Protein AF-I1QWC9-F1 (afdb_monomer)

Radius of gyration: 26.28 Å; Cα contacts (8 Å, |Δi|>4): 364; chains: 1; bounding box: 74×57×72 Å

pLDDT: mean 72.92, std 20.0, range [27.14, 96.19]

Structure (mmCIF, N/CA/C/O backbone):
data_AF-I1QWC9-F1
#
_entry.id   AF-I1QWC9-F1
#
loop_
_atom_site.group_PDB
_atom_site.id
_atom_site.type_symbol
_atom_site.label_atom_id
_atom_site.label_alt_id
_atom_site.label_comp_id
_atom_site.label_asym_id
_atom_site.label_entity_id
_atom_site.label_seq_id
_atom_site.pdbx_PDB_ins_code
_atom_site.Cartn_x
_atom_site.Cartn_y
_atom_site.Cartn_z
_atom_site.occupancy
_atom_site.B_iso_or_equiv
_atom_site.auth_seq_id
_atom_site.auth_comp_id
_atom_site.auth_asym_id
_atom_site.auth_atom_id
_atom_site.pdbx_PDB_model_num
ATOM 1 N N . GLU A 1 1 ? 7.787 -9.086 -6.000 1.00 85.62 1 GLU A N 1
ATOM 2 C CA . GLU A 1 1 ? 6.763 -8.474 -5.126 1.00 85.62 1 GLU A CA 1
ATOM 3 C C . GLU A 1 1 ? 6.436 -7.079 -5.622 1.00 85.62 1 GLU A C 1
ATOM 5 O O . GLU A 1 1 ? 7.263 -6.519 -6.343 1.00 85.62 1 GLU A O 1
ATOM 10 N N . PRO A 1 2 ? 5.251 -6.538 -5.308 1.00 90.25 2 PRO A N 1
ATOM 11 C CA . PRO A 1 2 ? 4.975 -5.149 -5.611 1.00 90.25 2 PRO A CA 1
ATOM 12 C C . PRO A 1 2 ? 5.849 -4.214 -4.758 1.00 90.25 2 PRO A C 1
ATOM 14 O O . PRO A 1 2 ? 6.278 -4.554 -3.654 1.00 90.25 2 PRO A O 1
ATOM 17 N N . CYS A 1 3 ? 6.208 -3.064 -5.320 1.00 92.00 3 CYS A N 1
ATOM 18 C CA . CYS A 1 3 ? 7.166 -2.143 -4.724 1.00 92.00 3 CYS A CA 1
ATOM 19 C C . CYS A 1 3 ? 6.956 -0.700 -5.198 1.00 92.00 3 CYS A C 1
ATOM 21 O O . CYS A 1 3 ? 6.335 -0.437 -6.232 1.00 92.00 3 CYS A O 1
ATOM 23 N N . LEU A 1 4 ? 7.538 0.242 -4.456 1.00 92.19 4 LEU A N 1
ATOM 24 C CA . LEU A 1 4 ? 7.766 1.605 -4.928 1.00 92.19 4 LEU A CA 1
ATOM 25 C C . LEU A 1 4 ? 9.110 1.650 -5.655 1.00 92.19 4 LEU A C 1
ATOM 27 O O . LEU A 1 4 ? 10.172 1.670 -5.025 1.00 92.19 4 LEU A O 1
ATOM 31 N N . LEU A 1 5 ? 9.068 1.646 -6.987 1.00 93.56 5 LEU A N 1
ATOM 32 C CA . LEU A 1 5 ? 10.252 1.583 -7.836 1.00 93.56 5 LEU A CA 1
ATOM 33 C C . LEU A 1 5 ? 10.992 2.920 -7.822 1.00 93.56 5 LEU A C 1
ATOM 35 O O . LEU A 1 5 ? 10.504 3.922 -8.344 1.00 93.56 5 LEU A O 1
ATOM 39 N N . SER A 1 6 ? 12.186 2.945 -7.235 1.00 92.88 6 SER A N 1
ATOM 40 C CA . SER A 1 6 ? 13.004 4.154 -7.144 1.00 92.88 6 SER A CA 1
ATOM 41 C C . SER A 1 6 ? 13.892 4.321 -8.373 1.00 92.88 6 SER A C 1
ATOM 43 O O . SER A 1 6 ? 13.923 5.412 -8.942 1.00 92.88 6 SER A O 1
ATOM 45 N N . HIS A 1 7 ? 14.570 3.254 -8.812 1.00 94.94 7 HIS A N 1
ATOM 46 C CA . HIS A 1 7 ? 15.478 3.282 -9.957 1.00 94.94 7 HIS A CA 1
ATOM 47 C C . HIS A 1 7 ? 15.489 1.964 -10.736 1.00 94.94 7 HIS A C 1
ATOM 49 O O . HIS A 1 7 ? 15.232 0.887 -10.198 1.00 94.94 7 HIS A O 1
ATOM 55 N N . ILE A 1 8 ? 15.858 2.057 -12.012 1.00 96.19 8 ILE A N 1
ATOM 56 C CA . ILE A 1 8 ? 16.085 0.919 -12.903 1.00 96.19 8 ILE A CA 1
ATOM 57 C C . ILE A 1 8 ? 17.489 1.061 -13.480 1.00 96.19 8 ILE A C 1
ATOM 59 O O . ILE A 1 8 ? 17.759 2.006 -14.223 1.00 96.19 8 ILE A O 1
ATOM 63 N N . ARG A 1 9 ? 18.381 0.131 -13.150 1.00 95.94 9 ARG A N 1
ATOM 64 C CA . ARG A 1 9 ? 19.715 0.043 -13.743 1.00 95.94 9 ARG A CA 1
ATOM 65 C C . ARG A 1 9 ? 19.694 -0.974 -14.875 1.00 95.94 9 ARG A C 1
ATOM 67 O O . ARG A 1 9 ? 19.268 -2.109 -14.671 1.00 95.94 9 ARG A O 1
ATOM 74 N N . ILE A 1 10 ? 20.132 -0.574 -16.062 1.00 96.12 10 ILE A N 1
ATOM 75 C CA . ILE A 1 10 ? 20.168 -1.443 -17.240 1.00 96.12 10 ILE A CA 1
ATOM 76 C C . ILE A 1 10 ? 21.551 -1.365 -17.863 1.00 96.12 10 ILE A C 1
ATOM 78 O O . ILE A 1 10 ? 22.012 -0.280 -18.219 1.00 96.12 10 ILE A O 1
ATOM 82 N N . TYR A 1 11 ? 22.169 -2.526 -18.076 1.00 95.25 11 TYR A N 1
ATOM 83 C CA . TYR A 1 11 ? 23.374 -2.618 -18.886 1.00 95.25 11 TYR A CA 1
ATOM 84 C C . TYR A 1 11 ? 23.039 -3.153 -20.275 1.00 95.25 11 TYR A C 1
ATOM 86 O O . TYR A 1 11 ? 22.808 -4.346 -20.484 1.00 95.25 11 TYR A O 1
ATOM 94 N N . ASN A 1 12 ? 22.961 -2.235 -21.232 1.00 93.69 12 ASN A N 1
ATOM 95 C CA . ASN A 1 12 ? 22.582 -2.528 -22.608 1.00 93.69 12 ASN A CA 1
ATOM 96 C C . ASN A 1 12 ? 23.733 -3.169 -23.398 1.00 93.69 12 ASN A C 1
ATOM 98 O O . ASN A 1 12 ? 24.871 -2.708 -23.312 1.00 93.69 12 ASN A O 1
ATOM 102 N N . LYS A 1 13 ? 23.423 -4.169 -24.231 1.00 93.06 13 LYS A N 1
ATOM 103 C CA . LYS A 1 13 ? 24.380 -4.760 -25.176 1.00 93.06 13 LYS A CA 1
ATOM 104 C C . LYS A 1 13 ? 24.186 -4.212 -26.590 1.00 93.06 13 LYS A C 1
ATOM 106 O O . LYS A 1 13 ? 25.138 -3.734 -27.202 1.00 93.06 13 LYS A O 1
ATOM 111 N N . SER A 1 14 ? 22.969 -4.294 -27.122 1.00 93.06 14 SER A N 1
ATOM 112 C CA . SER A 1 14 ? 22.712 -4.009 -28.544 1.00 93.06 14 SER A CA 1
ATOM 113 C C . SER A 1 14 ? 21.307 -3.485 -28.852 1.00 93.06 14 SER A C 1
ATOM 115 O O . SER A 1 14 ? 20.939 -3.371 -30.024 1.00 93.06 14 SER A O 1
ATOM 117 N N . VAL A 1 15 ? 20.527 -3.127 -27.827 1.00 94.75 15 VAL A N 1
ATOM 118 C CA . VAL A 1 15 ? 19.288 -2.365 -28.018 1.00 94.75 15 VAL A CA 1
ATOM 119 C C . VAL A 1 15 ? 19.660 -0.959 -28.482 1.00 94.75 15 VAL A C 1
ATOM 121 O O . VAL A 1 15 ? 20.592 -0.353 -27.962 1.00 94.75 15 VAL A O 1
ATOM 124 N N . LEU A 1 16 ? 18.961 -0.453 -29.491 1.00 93.12 16 LEU A N 1
ATOM 125 C CA . LEU A 1 16 ? 19.123 0.901 -30.024 1.00 93.12 16 LEU A CA 1
ATOM 126 C C . LEU A 1 16 ? 17.997 1.817 -29.564 1.00 93.12 16 LEU A C 1
ATOM 128 O O . LEU A 1 16 ? 18.198 3.015 -29.423 1.00 93.12 16 LEU A O 1
ATOM 132 N N . GLU A 1 17 ? 16.816 1.263 -29.315 1.00 95.25 17 GLU A N 1
ATOM 133 C CA . GLU A 1 17 ? 15.663 2.040 -28.894 1.00 95.25 17 GLU A CA 1
ATOM 134 C C . GLU A 1 17 ? 14.786 1.226 -27.957 1.00 95.25 17 GLU A C 1
ATOM 136 O O . GLU A 1 17 ? 14.438 0.080 -28.263 1.00 95.25 17 GLU A O 1
ATOM 141 N N . TRP A 1 18 ? 14.425 1.827 -26.826 1.00 95.81 18 TRP A N 1
ATOM 142 C CA . TRP A 1 18 ? 13.540 1.205 -25.854 1.00 95.81 18 TRP A CA 1
ATOM 143 C C . TRP A 1 18 ? 12.541 2.184 -25.242 1.00 95.81 18 TRP A C 1
ATOM 145 O O . TRP A 1 18 ? 12.704 3.402 -25.296 1.00 95.81 18 TRP A O 1
ATOM 155 N N . GLU A 1 19 ? 11.502 1.632 -24.635 1.00 95.25 19 GLU A N 1
ATOM 156 C CA . GLU A 1 19 ? 10.559 2.330 -23.766 1.00 95.25 19 GLU A CA 1
ATOM 157 C C . GLU A 1 19 ? 10.400 1.518 -22.479 1.00 95.25 19 GLU A C 1
ATOM 159 O O . GLU A 1 19 ? 10.297 0.289 -22.534 1.00 95.25 19 GLU A O 1
ATOM 164 N N . ILE A 1 20 ? 10.377 2.188 -21.326 1.00 95.38 20 ILE A N 1
ATOM 165 C CA . ILE A 1 20 ? 10.240 1.529 -20.025 1.00 95.38 20 ILE A CA 1
ATOM 166 C C . ILE A 1 20 ? 8.946 1.993 -19.371 1.00 95.38 20 ILE A C 1
ATOM 168 O O . ILE A 1 20 ? 8.719 3.183 -19.149 1.00 95.38 20 ILE A O 1
ATOM 172 N N . THR A 1 21 ? 8.107 1.024 -19.041 1.00 95.38 21 THR A N 1
ATOM 173 C CA . THR A 1 21 ? 6.774 1.224 -18.472 1.00 95.38 21 THR A CA 1
ATOM 174 C C . THR A 1 21 ? 6.623 0.364 -17.225 1.00 95.38 21 THR A C 1
ATOM 176 O O . THR A 1 21 ? 7.216 -0.712 -17.148 1.00 95.38 21 THR A O 1
ATOM 179 N N . ALA A 1 22 ? 5.860 0.827 -16.239 1.00 94.31 22 ALA A N 1
ATOM 180 C CA . ALA A 1 22 ? 5.652 0.108 -14.988 1.00 94.31 22 ALA A CA 1
ATOM 181 C C . ALA A 1 22 ? 4.190 0.194 -14.534 1.00 94.31 22 ALA A C 1
ATOM 183 O O . ALA A 1 22 ? 3.524 1.203 -14.763 1.00 94.31 22 ALA A O 1
ATOM 184 N N . GLY A 1 23 ? 3.686 -0.861 -13.896 1.00 91.62 23 GLY A N 1
ATOM 185 C CA . GLY A 1 23 ? 2.309 -0.899 -13.410 1.00 91.62 23 GLY A CA 1
ATOM 186 C C . GLY A 1 23 ? 2.034 -2.040 -12.436 1.00 91.62 23 GLY A C 1
ATOM 187 O O . GLY A 1 23 ? 2.861 -2.934 -12.241 1.00 91.62 23 GLY A O 1
ATOM 188 N N . LEU A 1 24 ? 0.860 -2.004 -11.803 1.00 88.75 24 LEU A N 1
ATOM 189 C CA . LEU A 1 24 ? 0.424 -3.007 -10.823 1.00 88.75 24 LEU A CA 1
ATOM 190 C C . LEU A 1 24 ? -0.371 -4.168 -11.454 1.00 88.75 24 LEU A C 1
ATOM 192 O O . LEU A 1 24 ? -0.320 -5.281 -10.938 1.00 88.75 24 LEU A O 1
ATOM 196 N N . ARG A 1 25 ? -1.056 -3.957 -12.593 1.00 87.44 25 ARG A N 1
ATOM 197 C CA . ARG A 1 25 ? -1.903 -4.973 -13.260 1.00 87.44 25 ARG A CA 1
ATOM 198 C C . ARG A 1 25 ? -1.284 -5.507 -14.541 1.00 87.44 25 ARG A C 1
ATOM 200 O O . ARG A 1 25 ? -1.270 -4.795 -15.531 1.00 87.44 25 ARG A O 1
ATOM 207 N N . TYR A 1 26 ? -0.905 -6.780 -14.587 1.00 85.12 26 TYR A N 1
ATOM 208 C CA . TYR A 1 26 ? -0.400 -7.389 -15.825 1.00 85.12 26 TYR A CA 1
ATOM 209 C C . TYR A 1 26 ? -1.421 -7.350 -16.981 1.00 85.12 26 TYR A C 1
ATOM 211 O O . TYR A 1 26 ? -1.076 -6.972 -18.096 1.00 85.12 26 TYR A O 1
ATOM 219 N N . ASN A 1 27 ? -2.695 -7.652 -16.700 1.00 81.50 27 ASN A N 1
ATOM 220 C CA . ASN A 1 27 ? -3.755 -7.803 -17.712 1.00 81.50 27 ASN A CA 1
ATOM 221 C C . ASN A 1 27 ? -4.208 -6.484 -18.376 1.00 81.50 27 ASN A C 1
ATOM 223 O O . ASN A 1 27 ? -5.087 -6.506 -19.234 1.00 81.50 27 ASN A O 1
ATOM 227 N N . LYS A 1 28 ? -3.653 -5.333 -17.972 1.00 83.44 28 LYS A N 1
ATOM 228 C CA . LYS A 1 28 ? -3.958 -4.011 -18.541 1.00 83.44 28 LYS A CA 1
ATOM 229 C C . LYS A 1 28 ? -2.657 -3.237 -18.797 1.00 83.44 28 LYS A C 1
ATOM 231 O O . LYS A 1 28 ? -2.346 -2.300 -18.068 1.00 83.44 28 LYS A O 1
ATOM 236 N N . PRO A 1 29 ? -1.868 -3.610 -19.818 1.00 78.75 29 PRO A N 1
ATOM 237 C CA . PRO A 1 29 ? -0.598 -2.943 -20.104 1.00 78.75 29 PRO A CA 1
ATOM 238 C C . PRO A 1 29 ? -0.764 -1.461 -20.474 1.00 78.75 29 PRO A C 1
ATOM 240 O O . PRO A 1 29 ? 0.158 -0.677 -20.263 1.00 78.75 29 PRO A O 1
ATOM 243 N N . ASP A 1 30 ? -1.937 -1.059 -20.967 1.00 82.25 30 ASP A N 1
ATOM 244 C CA . ASP A 1 30 ? -2.229 0.331 -21.343 1.00 82.25 30 ASP A CA 1
ATOM 245 C C . ASP A 1 30 ? -2.312 1.277 -20.138 1.00 82.25 30 ASP A C 1
ATOM 247 O O . ASP A 1 30 ? -2.161 2.486 -20.290 1.00 82.25 30 ASP A O 1
ATOM 251 N N . THR A 1 31 ? -2.501 0.744 -18.925 1.00 83.62 31 THR A N 1
ATOM 252 C CA . THR A 1 31 ? -2.495 1.543 -17.691 1.00 83.62 31 THR A CA 1
ATOM 253 C C . THR A 1 31 ? -1.093 1.718 -17.112 1.00 83.62 31 THR A C 1
ATOM 255 O O . THR A 1 31 ? -0.956 2.264 -16.019 1.00 83.62 31 THR A O 1
ATOM 258 N N . PHE A 1 32 ? -0.046 1.213 -17.775 1.00 90.88 32 PHE A N 1
ATOM 259 C CA . PHE A 1 32 ? 1.310 1.338 -17.252 1.00 90.88 32 PHE A CA 1
ATOM 260 C C . PHE A 1 32 ? 1.782 2.785 -17.362 1.00 90.88 32 PHE A C 1
ATOM 262 O O . PHE A 1 32 ? 1.707 3.423 -18.414 1.00 90.88 32 PHE A O 1
ATOM 269 N N . VAL A 1 33 ? 2.361 3.277 -16.275 1.00 90.75 33 VAL A N 1
ATOM 270 C CA . VAL A 1 33 ? 3.002 4.585 -16.239 1.00 90.75 33 VAL A CA 1
ATOM 271 C C . VAL A 1 33 ? 4.328 4.502 -16.988 1.00 90.75 33 VAL A C 1
ATOM 273 O O . VAL A 1 33 ? 5.136 3.588 -16.783 1.00 90.75 33 VAL A O 1
ATOM 276 N N . LYS A 1 34 ? 4.569 5.470 -17.874 1.00 93.00 34 LYS A N 1
ATOM 277 C CA . LYS A 1 34 ? 5.827 5.594 -18.614 1.00 93.00 34 LYS A CA 1
ATOM 278 C C . LYS A 1 34 ? 6.921 6.107 -17.683 1.00 93.00 34 LYS A C 1
ATOM 280 O O . LYS A 1 34 ? 7.066 7.310 -17.495 1.00 93.00 34 LYS A O 1
ATOM 285 N N . VAL A 1 35 ? 7.710 5.186 -17.136 1.00 92.00 35 VAL A N 1
ATOM 286 C CA . VAL A 1 35 ? 8.910 5.504 -16.344 1.00 92.00 35 VAL A CA 1
ATOM 287 C C . VAL A 1 35 ? 9.954 6.184 -17.225 1.00 92.00 35 VAL A C 1
ATOM 289 O O . VAL A 1 35 ? 10.552 7.191 -16.852 1.00 92.00 35 VAL A O 1
ATOM 292 N N . ARG A 1 36 ? 10.151 5.648 -18.431 1.00 93.31 36 ARG A N 1
ATOM 293 C CA . ARG A 1 36 ? 10.989 6.259 -19.454 1.00 93.31 36 ARG A CA 1
ATOM 294 C C . ARG A 1 36 ? 10.245 6.216 -20.786 1.00 93.31 36 ARG A C 1
ATOM 296 O O . ARG A 1 36 ? 10.006 5.114 -21.284 1.00 93.31 36 ARG A O 1
ATOM 303 N N . PRO A 1 37 ? 9.888 7.373 -21.378 1.00 92.62 37 PRO A N 1
ATOM 304 C CA . PRO A 1 37 ? 9.310 7.387 -22.714 1.00 92.62 37 PRO A CA 1
ATOM 305 C C . PRO A 1 37 ? 10.319 6.838 -23.726 1.00 92.62 37 PRO A C 1
ATOM 307 O O . PRO A 1 37 ? 11.521 6.788 -23.451 1.00 92.62 37 PRO A O 1
ATOM 310 N N . ARG A 1 38 ? 9.816 6.457 -24.902 1.00 92.75 38 ARG A N 1
ATOM 311 C CA . ARG A 1 38 ? 10.620 5.973 -26.028 1.00 92.75 38 ARG A CA 1
ATOM 312 C C . ARG A 1 38 ? 11.870 6.836 -26.221 1.00 92.75 38 ARG A C 1
ATOM 314 O O . ARG A 1 38 ? 11.770 8.041 -26.447 1.00 92.75 38 ARG A O 1
ATOM 321 N N . CYS A 1 39 ? 13.038 6.218 -26.098 1.00 90.56 39 CYS A N 1
ATOM 322 C CA . CYS A 1 39 ? 14.315 6.899 -26.242 1.00 90.56 39 CYS A CA 1
ATOM 323 C C . CYS A 1 39 ? 15.384 5.982 -26.834 1.00 90.56 39 CYS A C 1
ATOM 325 O O . CYS A 1 39 ? 15.267 4.754 -26.803 1.00 90.56 39 CYS A O 1
ATOM 327 N N . GLU A 1 40 ? 16.461 6.596 -27.324 1.00 91.06 40 GLU A N 1
ATOM 328 C CA . GLU A 1 40 ? 17.657 5.862 -27.720 1.00 91.06 40 GLU A CA 1
ATOM 329 C C . GLU A 1 40 ? 18.245 5.128 -26.507 1.00 91.06 40 GLU A C 1
ATOM 331 O O . GLU A 1 40 ? 18.346 5.684 -25.407 1.00 91.06 40 GLU A O 1
ATOM 336 N N . ALA A 1 41 ? 18.584 3.857 -26.706 1.00 89.44 41 ALA A N 1
ATOM 337 C CA . ALA A 1 41 ? 19.128 2.990 -25.676 1.00 89.44 41 ALA A CA 1
ATOM 338 C C . ALA A 1 41 ? 20.661 3.146 -25.643 1.00 89.44 41 ALA A C 1
ATOM 340 O O . ALA A 1 41 ? 21.352 2.723 -26.574 1.00 89.44 41 ALA A O 1
ATOM 341 N N . PRO A 1 42 ? 21.235 3.747 -24.588 1.00 87.25 42 PRO A N 1
ATOM 342 C CA . PRO A 1 42 ? 22.670 3.987 -24.521 1.00 87.25 42 PRO A CA 1
ATOM 343 C C . PRO A 1 42 ? 23.434 2.666 -24.409 1.00 87.25 42 PRO A C 1
ATOM 345 O O . PRO A 1 42 ? 23.020 1.771 -23.680 1.00 87.25 42 PRO A O 1
ATOM 348 N N . LYS A 1 43 ? 24.576 2.540 -25.096 1.00 80.56 43 LYS A N 1
ATOM 349 C CA . LYS A 1 43 ? 25.460 1.353 -25.050 1.00 80.56 43 LYS A CA 1
ATOM 350 C C . LYS A 1 43 ? 26.391 1.359 -23.829 1.00 80.56 43 LYS A C 1
ATOM 352 O O . LYS A 1 43 ? 27.599 1.186 -23.953 1.00 80.56 43 LYS A O 1
ATOM 357 N N . ARG A 1 44 ? 25.845 1.658 -22.653 1.00 85.50 44 ARG A N 1
ATOM 358 C CA . ARG A 1 44 ? 26.569 1.683 -21.376 1.00 85.50 44 ARG A CA 1
ATOM 359 C C . ARG A 1 44 ? 25.619 1.359 -20.237 1.00 85.50 44 ARG A C 1
ATOM 361 O O . ARG A 1 44 ? 24.406 1.332 -20.429 1.00 85.50 44 ARG A O 1
ATOM 368 N N . ASP A 1 45 ? 26.186 1.130 -19.064 1.00 91.12 45 ASP A N 1
ATOM 369 C CA . ASP A 1 45 ? 25.413 1.018 -17.836 1.00 91.12 45 ASP A CA 1
ATOM 370 C C . ASP A 1 45 ? 24.718 2.354 -17.548 1.00 91.12 45 ASP A C 1
ATOM 372 O O . ASP A 1 45 ? 25.352 3.416 -17.579 1.00 91.12 45 ASP A O 1
ATOM 376 N N . ILE A 1 46 ? 23.403 2.309 -17.349 1.00 93.12 46 ILE A N 1
ATOM 377 C CA . ILE A 1 46 ? 22.590 3.493 -17.094 1.00 93.12 46 ILE A CA 1
ATOM 378 C C . ILE A 1 46 ? 21.618 3.248 -15.952 1.00 93.12 46 ILE A C 1
ATOM 380 O O . ILE A 1 46 ? 21.038 2.172 -15.829 1.00 93.12 46 ILE A O 1
ATOM 384 N N . LEU A 1 47 ? 21.414 4.290 -15.151 1.00 94.50 47 LEU A N 1
ATOM 385 C CA . LEU A 1 47 ? 20.442 4.330 -14.072 1.00 94.50 47 LEU A CA 1
ATOM 386 C C . LEU A 1 47 ? 19.315 5.298 -14.446 1.00 94.50 47 LEU A C 1
ATOM 388 O O . LEU A 1 47 ? 19.551 6.494 -14.621 1.00 94.50 47 LEU A O 1
ATOM 392 N N . TYR A 1 48 ? 18.092 4.789 -14.561 1.00 93.94 48 TYR A N 1
ATOM 393 C CA . TYR A 1 48 ? 16.895 5.596 -14.781 1.00 93.94 48 TYR A CA 1
ATOM 394 C C . TYR A 1 48 ? 16.161 5.828 -13.458 1.00 93.94 48 TYR A C 1
ATOM 396 O O . TYR A 1 48 ? 15.815 4.846 -12.795 1.00 93.94 48 TYR A O 1
ATOM 404 N N . PRO A 1 49 ? 15.887 7.086 -13.068 1.00 93.00 49 PRO A N 1
ATOM 405 C CA . PRO A 1 49 ? 15.031 7.364 -11.925 1.00 93.00 49 PRO A CA 1
ATOM 406 C C . PRO A 1 49 ? 13.576 7.034 -12.274 1.00 93.00 49 PRO A C 1
ATOM 408 O O . PRO A 1 49 ? 13.071 7.429 -13.323 1.00 93.00 49 PRO A O 1
ATOM 411 N N . ALA A 1 50 ? 12.908 6.321 -11.375 1.00 90.81 50 ALA A N 1
ATOM 412 C CA . ALA A 1 50 ? 11.505 5.932 -11.482 1.00 90.81 50 ALA A CA 1
ATOM 413 C C . ALA A 1 50 ? 10.610 6.632 -10.448 1.00 90.81 50 ALA A C 1
ATOM 415 O O . ALA A 1 50 ? 9.418 6.357 -10.388 1.00 90.81 50 ALA A O 1
ATOM 416 N N . ASN A 1 51 ? 11.152 7.563 -9.653 1.00 89.00 51 ASN A N 1
ATOM 417 C CA . ASN A 1 51 ? 10.395 8.448 -8.756 1.00 89.00 51 ASN A CA 1
ATOM 418 C C . ASN A 1 51 ? 9.439 7.734 -7.784 1.00 89.00 51 ASN A C 1
ATOM 420 O O . ASN A 1 51 ? 8.402 8.287 -7.440 1.00 89.00 51 ASN A O 1
ATOM 424 N N . HIS A 1 52 ? 9.805 6.540 -7.307 1.00 89.69 52 HIS A N 1
ATOM 425 C CA . HIS A 1 52 ? 8.958 5.722 -6.428 1.00 89.69 52 HIS A CA 1
ATOM 426 C C . HIS A 1 52 ? 7.618 5.349 -7.086 1.00 89.69 52 HIS A C 1
ATOM 428 O O . HIS A 1 52 ? 6.598 5.252 -6.410 1.00 89.69 52 HIS A O 1
ATOM 434 N N . THR A 1 53 ? 7.619 5.122 -8.406 1.00 91.00 53 THR A N 1
ATOM 435 C CA . THR A 1 53 ? 6.427 4.672 -9.140 1.00 91.00 53 THR A CA 1
ATOM 436 C C . THR A 1 53 ? 5.960 3.328 -8.569 1.00 91.00 53 THR A C 1
ATOM 438 O O . THR A 1 53 ? 6.756 2.383 -8.549 1.00 91.00 53 THR A O 1
ATOM 441 N N . PRO A 1 54 ? 4.700 3.201 -8.119 1.00 91.50 54 PRO A N 1
ATOM 442 C CA . PRO A 1 54 ? 4.174 1.924 -7.659 1.00 91.50 54 PRO A CA 1
ATOM 443 C C . PRO A 1 54 ? 4.103 0.937 -8.817 1.00 91.50 54 PRO A C 1
ATOM 445 O O . PRO A 1 54 ? 3.532 1.223 -9.873 1.00 91.50 54 PRO A O 1
ATOM 448 N N . CYS A 1 55 ? 4.699 -0.236 -8.639 1.00 91.81 55 CYS A N 1
ATOM 449 C CA . CYS A 1 55 ? 4.660 -1.265 -9.661 1.00 91.81 55 CYS A CA 1
ATOM 450 C C . CYS A 1 55 ? 4.805 -2.670 -9.088 1.00 91.81 55 CYS A C 1
ATOM 452 O O . CYS A 1 55 ? 5.422 -2.898 -8.052 1.00 91.81 55 CYS A O 1
ATOM 454 N N . ARG A 1 56 ? 4.241 -3.625 -9.821 1.00 91.50 56 ARG A N 1
ATOM 455 C CA . ARG A 1 56 ? 4.474 -5.064 -9.668 1.00 91.50 56 ARG A CA 1
ATOM 456 C C . ARG A 1 56 ? 5.137 -5.638 -10.915 1.00 91.50 56 ARG A C 1
ATOM 458 O O . ARG A 1 56 ? 5.883 -6.608 -10.835 1.00 91.50 56 ARG A O 1
ATOM 465 N N . TYR A 1 57 ? 4.873 -5.011 -12.057 1.00 93.19 57 TYR A N 1
ATOM 466 C CA . TYR A 1 57 ? 5.366 -5.393 -13.365 1.00 93.19 57 TYR A CA 1
ATOM 467 C C . TYR A 1 57 ? 6.114 -4.217 -13.987 1.00 93.19 57 TYR A C 1
ATOM 469 O O . TYR A 1 57 ? 5.632 -3.083 -13.984 1.00 93.19 57 TYR A O 1
ATOM 477 N N . VAL A 1 58 ? 7.279 -4.509 -14.558 1.00 94.56 58 VAL A N 1
ATOM 478 C CA . VAL A 1 58 ? 8.060 -3.574 -15.371 1.00 94.56 58 VAL A CA 1
ATOM 479 C C . VAL A 1 58 ? 8.162 -4.165 -16.769 1.00 94.56 58 VAL A C 1
ATOM 481 O O . VAL A 1 58 ? 8.575 -5.310 -16.940 1.00 94.56 58 VAL A O 1
ATOM 484 N N . ARG A 1 59 ? 7.782 -3.385 -17.777 1.00 94.38 59 ARG A N 1
ATOM 485 C CA . ARG A 1 59 ? 7.854 -3.761 -19.188 1.00 94.38 59 ARG A CA 1
ATOM 486 C C . ARG A 1 59 ? 8.882 -2.880 -19.888 1.00 94.38 59 ARG A C 1
ATOM 488 O O . ARG A 1 59 ? 8.719 -1.661 -19.967 1.00 94.38 59 ARG A O 1
ATOM 495 N N . ILE A 1 60 ? 9.911 -3.525 -20.434 1.00 94.81 60 ILE A N 1
ATOM 496 C CA . ILE A 1 60 ? 10.946 -2.905 -21.267 1.00 94.81 60 ILE A CA 1
ATOM 497 C C . ILE A 1 60 ? 10.651 -3.282 -22.720 1.00 94.81 60 ILE A C 1
ATOM 499 O O . ILE A 1 60 ? 10.898 -4.408 -23.147 1.00 94.81 60 ILE A O 1
ATOM 503 N N . SER A 1 61 ? 10.092 -2.344 -23.478 1.00 94.44 61 SER A N 1
ATOM 504 C CA . SER A 1 61 ? 9.764 -2.542 -24.891 1.00 94.44 61 SER A CA 1
ATOM 505 C C . SER A 1 61 ? 10.985 -2.190 -25.735 1.00 94.44 61 SER A C 1
ATOM 507 O O . SER A 1 61 ? 11.287 -1.013 -25.907 1.00 94.44 61 SER A O 1
ATOM 509 N N . CYS A 1 62 ? 11.708 -3.192 -26.237 1.00 94.50 62 CYS A N 1
ATOM 510 C CA . CYS A 1 62 ? 12.860 -2.989 -27.118 1.00 94.50 62 CYS A CA 1
ATOM 511 C C . CYS A 1 62 ? 12.381 -2.867 -28.569 1.00 94.50 62 CYS A C 1
ATOM 513 O O . CYS A 1 62 ? 11.995 -3.858 -29.181 1.00 94.50 62 CYS A O 1
ATOM 515 N N . MET A 1 63 ? 12.394 -1.654 -29.115 1.00 93.62 63 MET A N 1
ATOM 516 C CA . MET A 1 63 ? 11.813 -1.351 -30.428 1.00 93.62 63 MET A CA 1
ATOM 517 C C . MET A 1 63 ? 12.795 -1.605 -31.573 1.00 93.62 63 MET A C 1
ATOM 519 O O . MET A 1 63 ? 12.390 -1.937 -32.684 1.00 93.62 63 MET A O 1
ATOM 523 N N . ARG A 1 64 ? 14.098 -1.439 -31.314 1.00 92.56 64 ARG A N 1
ATOM 524 C CA . ARG A 1 64 ? 15.150 -1.570 -32.327 1.00 92.56 64 ARG A CA 1
ATOM 525 C C . ARG A 1 64 ? 16.415 -2.164 -31.716 1.00 92.56 64 ARG A C 1
ATOM 527 O O . ARG A 1 64 ? 16.806 -1.786 -30.616 1.00 92.56 64 ARG A O 1
ATOM 534 N N . GLY A 1 65 ? 17.077 -3.057 -32.444 1.00 89.31 65 GLY A N 1
ATOM 535 C CA . GLY A 1 65 ? 18.345 -3.687 -32.065 1.00 89.31 65 GLY A CA 1
ATOM 536 C C . GLY A 1 65 ? 18.674 -4.834 -33.019 1.00 89.31 65 GLY A C 1
ATOM 537 O O . GLY A 1 65 ? 17.766 -5.411 -33.610 1.00 89.31 65 GLY A O 1
ATOM 538 N N . ASN A 1 66 ? 19.956 -5.147 -33.204 1.00 88.94 66 ASN A N 1
ATOM 539 C CA . ASN A 1 66 ? 20.379 -6.284 -34.027 1.00 88.94 66 ASN A CA 1
ATOM 540 C C . ASN A 1 66 ? 21.618 -6.969 -33.422 1.00 88.94 66 ASN A C 1
ATOM 542 O O . ASN A 1 66 ? 22.730 -6.473 -33.620 1.00 88.94 66 ASN A O 1
ATOM 546 N N . PRO A 1 67 ? 21.457 -8.081 -32.679 1.00 91.00 67 PRO A N 1
ATOM 547 C CA . PRO A 1 67 ? 20.207 -8.586 -32.089 1.00 91.00 67 PRO A CA 1
ATOM 548 C C . PRO A 1 67 ? 19.697 -7.665 -30.963 1.00 91.00 67 PRO A C 1
ATOM 550 O O . PRO A 1 67 ? 20.417 -6.774 -30.516 1.00 91.00 67 PRO A O 1
ATOM 553 N N . ILE A 1 68 ? 18.476 -7.860 -30.463 1.00 93.38 68 ILE A N 1
ATOM 554 C CA . ILE A 1 68 ? 18.030 -7.219 -29.212 1.00 93.38 68 ILE A CA 1
ATOM 555 C C . ILE A 1 68 ? 18.657 -7.989 -28.048 1.00 93.38 68 ILE A C 1
ATOM 557 O O . ILE A 1 68 ? 18.315 -9.146 -27.821 1.00 93.38 68 ILE A O 1
ATOM 561 N N . ALA A 1 69 ? 19.591 -7.364 -27.328 1.00 92.75 69 ALA A N 1
ATOM 562 C CA . ALA A 1 69 ? 20.230 -7.985 -26.174 1.00 92.75 69 ALA A CA 1
ATOM 563 C C . ALA A 1 69 ? 20.546 -6.966 -25.074 1.00 92.75 69 ALA A C 1
ATOM 565 O O . ALA A 1 69 ? 20.997 -5.847 -25.335 1.00 92.75 69 ALA A O 1
ATOM 566 N N . ILE A 1 70 ? 20.340 -7.402 -23.834 1.00 94.50 70 ILE A N 1
ATOM 567 C CA . ILE A 1 70 ? 20.616 -6.675 -22.594 1.00 94.50 70 ILE A CA 1
ATOM 568 C C . ILE A 1 70 ? 21.453 -7.613 -21.721 1.00 94.50 70 ILE A C 1
ATOM 570 O O . ILE A 1 70 ? 21.154 -8.802 -21.652 1.00 94.50 70 ILE A O 1
ATOM 574 N N . PHE A 1 71 ? 22.517 -7.106 -21.097 1.00 94.31 71 PHE A N 1
ATOM 575 C CA . PHE A 1 71 ? 23.382 -7.920 -20.241 1.00 94.31 71 PHE A CA 1
ATOM 576 C C . PHE A 1 71 ? 22.726 -8.228 -18.899 1.00 94.31 71 PHE A C 1
ATOM 578 O O . PHE A 1 71 ? 22.656 -9.386 -18.504 1.00 94.31 71 PHE A O 1
ATOM 585 N N . PHE A 1 72 ? 22.248 -7.198 -18.201 1.00 95.19 72 PHE A N 1
ATOM 586 C CA . PHE A 1 72 ? 21.493 -7.367 -16.965 1.00 95.19 72 PHE A CA 1
ATOM 587 C C . PHE A 1 72 ? 20.571 -6.174 -16.714 1.00 95.19 72 PHE A C 1
ATOM 589 O O . PHE A 1 72 ? 20.756 -5.083 -17.265 1.00 95.19 72 PHE A O 1
ATOM 596 N N . ILE A 1 73 ? 19.582 -6.409 -15.856 1.00 96.19 73 ILE A N 1
ATOM 597 C CA . ILE A 1 73 ? 18.630 -5.419 -15.362 1.00 96.19 73 ILE A CA 1
ATOM 598 C C . ILE A 1 73 ? 18.600 -5.550 -13.842 1.00 96.19 73 ILE A C 1
ATOM 600 O O . ILE A 1 73 ? 18.482 -6.656 -13.320 1.00 96.19 73 ILE A O 1
ATOM 604 N N . GLN A 1 74 ? 18.692 -4.430 -13.136 1.00 96.00 74 GLN A N 1
ATOM 605 C CA . GLN A 1 74 ? 18.550 -4.361 -11.687 1.00 96.00 74 GLN A CA 1
ATOM 606 C C . GLN A 1 74 ? 17.465 -3.337 -11.344 1.00 96.00 74 GLN A C 1
ATOM 608 O O . GLN A 1 74 ? 17.535 -2.176 -11.748 1.00 96.00 74 GLN A O 1
ATOM 613 N N . LEU A 1 75 ? 16.457 -3.778 -10.595 1.00 94.75 75 LEU A N 1
ATOM 614 C CA . LEU A 1 75 ? 15.383 -2.934 -10.079 1.00 94.75 75 LEU A CA 1
ATOM 615 C C . LEU A 1 75 ? 15.712 -2.545 -8.638 1.00 94.75 75 LEU A C 1
ATOM 617 O O . LEU A 1 75 ? 16.115 -3.393 -7.846 1.00 94.75 75 LEU A O 1
ATOM 621 N N . ILE A 1 76 ? 15.554 -1.266 -8.310 1.00 94.56 76 ILE A N 1
ATOM 622 C CA . ILE A 1 76 ? 15.845 -0.712 -6.986 1.00 94.56 76 ILE A CA 1
ATOM 623 C C . ILE A 1 76 ? 14.576 -0.021 -6.497 1.00 94.56 76 ILE A C 1
ATOM 625 O O . ILE A 1 76 ? 13.991 0.791 -7.214 1.00 94.56 76 ILE A O 1
ATOM 629 N N . GLY A 1 77 ? 14.134 -0.334 -5.284 1.00 91.56 77 GLY A N 1
ATOM 630 C CA . GLY A 1 77 ? 12.891 0.194 -4.734 1.00 91.56 77 GLY A CA 1
ATOM 631 C C . GLY A 1 77 ? 12.618 -0.304 -3.323 1.00 91.56 77 GLY A C 1
ATOM 632 O O . GLY A 1 77 ? 13.416 -1.047 -2.755 1.00 91.56 77 GLY A O 1
ATOM 633 N N . ILE A 1 78 ? 11.484 0.120 -2.774 1.00 90.94 78 ILE A N 1
ATOM 634 C CA . ILE A 1 78 ? 11.013 -0.294 -1.449 1.00 90.94 78 ILE A CA 1
ATOM 635 C C . ILE A 1 78 ? 9.953 -1.382 -1.656 1.00 90.94 78 ILE A C 1
ATOM 637 O O . ILE A 1 78 ? 8.926 -1.072 -2.268 1.00 90.94 78 ILE A O 1
ATOM 641 N N . PRO A 1 79 ? 10.172 -2.631 -1.205 1.00 89.88 79 PRO A N 1
ATOM 642 C CA . PRO A 1 79 ? 9.162 -3.677 -1.312 1.00 89.88 79 PRO A CA 1
ATOM 643 C C . PRO A 1 79 ? 7.958 -3.331 -0.431 1.00 89.88 79 PRO A C 1
ATOM 645 O O . PRO A 1 79 ? 8.115 -2.891 0.711 1.00 89.88 79 PRO A O 1
ATOM 648 N N . ILE A 1 80 ? 6.762 -3.502 -0.988 1.00 89.12 80 ILE A N 1
ATOM 649 C CA . ILE A 1 80 ? 5.488 -3.344 -0.285 1.00 89.12 80 ILE A CA 1
ATOM 650 C C . ILE A 1 80 ? 4.648 -4.576 -0.632 1.00 89.12 80 ILE A C 1
ATOM 652 O O . ILE A 1 80 ? 3.938 -4.551 -1.640 1.00 89.12 80 ILE A O 1
ATOM 656 N N . PRO A 1 81 ? 4.772 -5.680 0.124 1.00 85.12 81 PRO A N 1
ATOM 657 C CA . PRO A 1 81 ? 3.989 -6.886 -0.126 1.00 85.12 81 PRO A CA 1
ATOM 658 C C . PRO A 1 81 ? 2.489 -6.576 -0.019 1.00 85.12 81 PRO A C 1
ATOM 660 O O . PRO A 1 81 ? 2.087 -5.745 0.787 1.00 85.12 81 PRO A O 1
ATOM 663 N N . GLY A 1 82 ? 1.677 -7.206 -0.872 1.00 83.25 82 GLY A N 1
ATOM 664 C CA . GLY A 1 82 ? 0.219 -7.010 -0.891 1.00 83.25 82 GLY A CA 1
ATOM 665 C C . GLY A 1 82 ? -0.261 -5.649 -1.416 1.00 83.25 82 GLY A C 1
ATOM 666 O O . GLY A 1 82 ? -1.431 -5.311 -1.285 1.00 83.25 82 GLY A O 1
ATOM 667 N N . LEU A 1 83 ? 0.613 -4.851 -2.044 1.00 87.12 83 LEU A N 1
ATOM 668 C CA . LEU A 1 83 ? 0.186 -3.623 -2.714 1.00 87.12 83 LEU A CA 1
ATOM 669 C C . LEU A 1 83 ? -0.657 -3.959 -3.956 1.00 87.12 83 LEU A C 1
ATOM 671 O O . LEU A 1 83 ? -0.132 -4.232 -5.043 1.00 87.12 83 LEU A O 1
ATOM 675 N N . GLU A 1 84 ? -1.971 -3.935 -3.758 1.00 83.88 84 GLU A N 1
ATOM 676 C CA . GLU A 1 84 ? -2.970 -4.220 -4.778 1.00 83.88 84 GLU A CA 1
ATOM 677 C C . GLU A 1 84 ? -3.236 -3.009 -5.685 1.00 83.88 84 GLU A C 1
ATOM 679 O O . GLU A 1 84 ? -3.107 -1.852 -5.272 1.00 83.88 84 GLU A O 1
ATOM 684 N N . PRO A 1 85 ? -3.598 -3.240 -6.957 1.00 81.00 85 PRO A N 1
ATOM 685 C CA . PRO A 1 85 ? -3.813 -2.168 -7.922 1.00 81.00 85 PRO A CA 1
ATOM 686 C C . PRO A 1 85 ? -4.993 -1.254 -7.581 1.00 81.00 85 PRO A C 1
ATOM 688 O O . PRO A 1 85 ? -5.021 -0.111 -8.032 1.00 81.00 85 PRO A O 1
ATOM 691 N N . ASP A 1 86 ? -5.946 -1.736 -6.791 1.00 79.00 86 ASP A N 1
ATOM 692 C CA . ASP A 1 86 ? -7.108 -0.980 -6.317 1.00 79.00 86 ASP A CA 1
ATOM 693 C C . ASP A 1 86 ? -6.707 0.106 -5.304 1.00 79.00 86 ASP A C 1
ATOM 695 O O . ASP A 1 86 ? -7.381 1.125 -5.176 1.00 79.00 86 ASP A O 1
ATOM 699 N N . LEU A 1 87 ? -5.522 -0.020 -4.694 1.00 79.44 87 LEU A N 1
ATOM 700 C CA . LEU A 1 87 ? -4.931 0.992 -3.816 1.00 79.44 87 LEU A CA 1
ATOM 701 C C . LEU A 1 87 ? -4.205 2.111 -4.585 1.00 79.44 87 LEU A C 1
ATOM 703 O O . LEU A 1 87 ? -3.671 3.034 -3.973 1.00 79.44 87 LEU A O 1
ATOM 707 N N . GLN A 1 88 ? -4.172 2.085 -5.923 1.00 80.06 88 GLN A N 1
ATOM 708 C CA . GLN A 1 88 ? -3.477 3.101 -6.726 1.00 80.06 88 GLN A CA 1
ATOM 709 C C . GLN A 1 88 ? -3.913 4.556 -6.428 1.00 80.06 88 GLN A C 1
ATOM 711 O O . GLN A 1 88 ? -3.026 5.412 -6.354 1.00 80.06 88 GLN A O 1
ATOM 716 N N . PRO A 1 89 ? -5.209 4.887 -6.231 1.00 79.94 89 PRO A N 1
ATOM 717 C CA . PRO A 1 89 ? -5.625 6.246 -5.870 1.00 79.94 89 PRO A CA 1
ATOM 718 C C . PRO A 1 89 ? -5.031 6.704 -4.533 1.00 79.94 89 PRO A C 1
ATOM 720 O O . PRO A 1 89 ? -4.537 7.826 -4.426 1.00 79.94 89 PRO A O 1
ATOM 723 N N . LEU A 1 90 ? -5.001 5.803 -3.547 1.00 81.25 90 LEU A N 1
ATOM 724 C CA . LEU A 1 90 ? -4.393 6.043 -2.242 1.00 81.25 90 LEU A CA 1
ATOM 725 C C . LEU A 1 90 ? -2.885 6.266 -2.366 1.00 81.25 90 LEU A C 1
ATOM 727 O O . LEU A 1 90 ? -2.346 7.206 -1.787 1.00 81.25 90 LEU A O 1
ATOM 731 N N . VAL A 1 91 ? -2.197 5.435 -3.152 1.00 84.94 91 VAL A N 1
ATOM 732 C CA . VAL A 1 91 ? -0.760 5.606 -3.390 1.00 84.94 91 VAL A CA 1
ATOM 733 C C . VAL A 1 91 ? -0.482 6.948 -4.049 1.00 84.94 91 VAL A C 1
ATOM 735 O O . VAL A 1 91 ? 0.430 7.644 -3.620 1.00 84.94 91 VAL A O 1
ATOM 738 N N . ASN A 1 92 ? -1.266 7.344 -5.053 1.00 84.06 92 ASN A N 1
ATOM 739 C CA . ASN A 1 92 ? -1.094 8.636 -5.718 1.00 84.06 92 ASN A CA 1
ATOM 740 C C . ASN A 1 92 ? -1.209 9.804 -4.732 1.00 84.06 92 ASN A C 1
ATOM 742 O O . ASN A 1 92 ? -0.496 10.794 -4.882 1.00 84.06 92 ASN A O 1
ATOM 746 N N . TYR A 1 93 ? -2.072 9.665 -3.724 1.00 85.12 93 TYR A N 1
ATOM 747 C CA . TYR A 1 93 ? -2.222 10.646 -2.661 1.00 85.12 93 TYR A CA 1
ATOM 748 C C . TYR A 1 93 ? -1.058 10.631 -1.660 1.00 85.12 93 TYR A C 1
ATOM 750 O O . TYR A 1 93 ? -0.496 11.677 -1.356 1.00 85.12 93 TYR A O 1
ATOM 758 N N . LEU A 1 94 ? -0.644 9.455 -1.176 1.00 86.62 94 LEU A N 1
ATOM 759 C CA . LEU A 1 94 ? 0.417 9.324 -0.169 1.00 86.62 94 LEU A CA 1
ATOM 760 C C . LEU A 1 94 ? 1.825 9.550 -0.736 1.00 86.62 94 LEU A C 1
ATOM 762 O O . LEU A 1 94 ? 2.731 9.954 -0.008 1.00 86.62 94 LEU A O 1
ATOM 766 N N . LEU A 1 95 ? 2.039 9.302 -2.028 1.00 87.38 95 LEU A N 1
ATOM 767 C CA . LEU A 1 95 ? 3.356 9.347 -2.662 1.00 87.38 95 LEU A CA 1
ATOM 768 C C . LEU A 1 95 ? 4.053 10.719 -2.539 1.00 87.38 95 LEU A C 1
ATOM 770 O O . LEU A 1 95 ? 5.239 10.736 -2.192 1.00 87.38 95 LEU A O 1
ATOM 774 N N . PRO A 1 96 ? 3.385 11.871 -2.750 1.00 86.38 96 PRO A N 1
ATOM 775 C CA . PRO A 1 96 ? 3.940 13.186 -2.424 1.00 86.38 96 PRO A CA 1
ATOM 776 C C . PRO A 1 96 ? 4.441 13.296 -0.978 1.00 86.38 96 PRO A C 1
ATOM 778 O O . PRO A 1 96 ? 5.565 13.741 -0.752 1.00 86.38 96 PRO A O 1
ATOM 781 N N . HIS A 1 97 ? 3.667 12.816 -0.002 1.00 85.06 97 HIS A N 1
ATOM 782 C CA . HIS A 1 97 ? 4.048 12.858 1.414 1.00 85.06 97 HIS A CA 1
ATOM 783 C C . HIS A 1 97 ? 5.234 11.936 1.717 1.00 85.06 97 HIS A C 1
ATOM 785 O O . HIS A 1 97 ? 6.158 12.320 2.439 1.00 85.06 97 HIS A O 1
ATOM 791 N N . ILE A 1 98 ? 5.265 10.749 1.101 1.00 85.00 98 ILE A N 1
ATOM 792 C CA . ILE A 1 98 ? 6.381 9.804 1.214 1.00 85.00 98 ILE A CA 1
ATOM 793 C C . ILE A 1 98 ? 7.656 10.417 0.622 1.00 85.00 98 ILE A C 1
ATOM 795 O O . ILE A 1 98 ? 8.729 10.362 1.221 1.00 85.00 98 ILE A O 1
ATOM 799 N N . THR A 1 99 ? 7.544 11.035 -0.554 1.00 82.88 99 THR A N 1
ATOM 800 C CA . THR A 1 99 ? 8.689 11.601 -1.275 1.00 82.88 99 THR A CA 1
ATOM 801 C C . THR A 1 99 ? 9.204 12.914 -0.687 1.00 82.88 99 THR A C 1
ATOM 803 O O . THR A 1 99 ? 10.392 13.200 -0.852 1.00 82.88 99 THR A O 1
ATOM 806 N N . ALA A 1 100 ? 8.368 13.678 0.018 1.00 81.25 100 ALA A N 1
ATOM 807 C CA . ALA A 1 100 ? 8.784 14.860 0.772 1.00 81.25 100 ALA A CA 1
ATOM 808 C C . ALA A 1 100 ? 9.664 14.491 1.980 1.00 81.25 100 ALA A C 1
ATOM 810 O O . ALA A 1 100 ? 10.655 15.161 2.253 1.00 81.25 100 ALA A O 1
ATOM 811 N N . HIS A 1 101 ? 9.370 13.369 2.642 1.00 72.44 101 HIS A N 1
ATOM 812 C CA . HIS A 1 101 ? 10.072 12.913 3.848 1.00 72.44 101 HIS A CA 1
ATOM 813 C C . HIS A 1 101 ? 11.121 11.824 3.558 1.00 72.44 101 HIS A C 1
ATOM 815 O O . HIS A 1 101 ? 11.370 10.955 4.388 1.00 72.44 101 HIS A O 1
ATOM 821 N N . LYS A 1 102 ? 11.771 11.863 2.382 1.00 61.38 102 LYS A N 1
ATOM 822 C CA . LYS A 1 102 ? 12.780 10.873 1.928 1.00 61.38 102 LYS A CA 1
ATOM 823 C C . LYS A 1 102 ? 13.950 10.626 2.894 1.00 61.38 102 LYS A C 1
ATOM 825 O O . LYS A 1 102 ? 14.685 9.667 2.691 1.00 61.38 102 LYS A O 1
ATOM 830 N N . GLN A 1 103 ? 14.162 11.504 3.874 1.00 55.81 103 GLN A N 1
ATOM 831 C CA . GLN A 1 103 ? 15.305 11.476 4.790 1.00 55.81 103 GLN A CA 1
ATOM 832 C C . GLN A 1 103 ? 14.937 11.140 6.243 1.00 55.81 103 GLN A C 1
ATOM 834 O O . GLN A 1 103 ? 15.850 10.989 7.052 1.00 55.81 103 GLN A O 1
ATOM 839 N N . SER A 1 104 ? 13.651 11.008 6.600 1.00 60.72 104 SER A N 1
ATOM 840 C CA . SER A 1 104 ? 13.298 10.567 7.954 1.00 60.72 104 SER A CA 1
ATOM 841 C C . SER A 1 104 ? 13.420 9.046 8.050 1.00 60.72 104 SER A C 1
ATOM 843 O O . SER A 1 104 ? 12.915 8.305 7.207 1.00 60.72 104 SER A O 1
ATOM 845 N N . SER A 1 105 ? 14.100 8.568 9.094 1.00 60.38 105 SER A N 1
ATOM 846 C CA . SER A 1 105 ? 14.203 7.137 9.417 1.00 60.38 105 SER A CA 1
ATOM 847 C C . SER A 1 105 ? 12.835 6.501 9.694 1.00 60.38 105 SER A C 1
ATOM 849 O O . SER A 1 105 ? 12.677 5.293 9.540 1.00 60.38 105 SER A O 1
ATOM 851 N N . GLN A 1 106 ? 11.840 7.314 10.055 1.00 70.75 106 GLN A N 1
ATOM 852 C CA . GLN A 1 106 ? 10.455 6.915 10.274 1.00 70.75 106 GLN A CA 1
ATOM 853 C C . GLN A 1 106 ? 9.545 7.796 9.416 1.00 70.75 106 GLN A C 1
ATOM 855 O O . GLN A 1 106 ? 9.310 8.967 9.716 1.00 70.75 106 GLN A O 1
ATOM 860 N N . ASN A 1 107 ? 9.071 7.249 8.301 1.00 83.19 107 ASN A N 1
ATOM 861 C CA . ASN A 1 107 ? 8.072 7.895 7.460 1.00 83.19 107 ASN A CA 1
ATOM 862 C C . ASN A 1 107 ? 6.715 7.253 7.753 1.00 83.19 107 ASN A C 1
ATOM 864 O O . ASN A 1 107 ? 6.444 6.142 7.295 1.00 83.19 107 ASN A O 1
ATOM 868 N N . ILE A 1 108 ? 5.883 7.948 8.529 1.00 84.81 108 ILE A N 1
ATOM 869 C CA . ILE A 1 108 ? 4.592 7.430 8.999 1.00 84.81 108 ILE A CA 1
ATOM 870 C C . ILE A 1 108 ? 3.652 7.064 7.843 1.00 84.81 108 ILE A C 1
ATOM 872 O O . ILE A 1 108 ? 2.971 6.049 7.907 1.00 84.81 108 ILE A O 1
ATOM 876 N N . HIS A 1 109 ? 3.682 7.817 6.739 1.00 87.00 109 HIS A N 1
ATOM 877 C CA . HIS A 1 109 ? 2.865 7.535 5.555 1.00 87.00 109 HIS A CA 1
ATOM 878 C C . HIS A 1 109 ? 3.336 6.285 4.807 1.00 87.00 109 HIS A C 1
ATOM 880 O O . HIS A 1 109 ? 2.521 5.540 4.265 1.00 87.00 109 HIS A O 1
ATOM 886 N N . LEU A 1 110 ? 4.649 6.034 4.779 1.00 86.81 110 LEU A N 1
ATOM 887 C CA . LEU A 1 110 ? 5.191 4.803 4.210 1.00 86.81 110 LEU A CA 1
ATOM 888 C C . LEU A 1 110 ? 4.856 3.595 5.090 1.00 86.81 110 LEU A C 1
ATOM 890 O O . LEU A 1 110 ? 4.532 2.539 4.552 1.00 86.81 110 LEU A O 1
ATOM 894 N N . GLN A 1 111 ? 4.933 3.746 6.415 1.00 87.50 111 GLN A N 1
ATOM 895 C CA . GLN A 1 111 ? 4.554 2.684 7.347 1.00 87.50 111 GLN A CA 1
ATOM 896 C C . GLN A 1 111 ? 3.061 2.367 7.225 1.00 87.50 111 GLN A C 1
ATOM 898 O O . GLN A 1 111 ? 2.708 1.206 7.050 1.00 87.50 111 GLN A O 1
ATOM 903 N N . LEU A 1 112 ? 2.215 3.398 7.149 1.00 88.25 112 LEU A N 1
ATOM 904 C CA . LEU A 1 112 ? 0.783 3.244 6.913 1.00 88.25 112 LEU A CA 1
ATOM 905 C C . LEU A 1 112 ? 0.501 2.476 5.621 1.00 88.25 112 LEU A C 1
ATOM 907 O O . LEU A 1 112 ? -0.292 1.541 5.616 1.00 88.25 112 LEU A O 1
ATOM 911 N N . LEU A 1 113 ? 1.168 2.838 4.523 1.00 88.19 113 LEU A N 1
ATOM 912 C CA . LEU A 1 113 ? 0.980 2.145 3.251 1.00 88.19 113 LEU A CA 1
ATOM 913 C C . LEU A 1 113 ? 1.388 0.665 3.336 1.00 88.19 113 LEU A C 1
ATOM 915 O O . LEU A 1 113 ? 0.716 -0.182 2.751 1.00 88.19 113 LEU A O 1
ATOM 919 N N . LYS A 1 114 ? 2.468 0.346 4.060 1.00 87.12 114 LYS A N 1
ATOM 920 C CA . LYS A 1 114 ? 2.890 -1.042 4.300 1.00 87.12 114 LYS A CA 1
ATOM 921 C C . LYS A 1 114 ? 1.881 -1.807 5.152 1.00 87.12 114 LYS A C 1
ATOM 923 O O . LYS A 1 114 ? 1.565 -2.946 4.815 1.00 87.12 114 LYS A O 1
ATOM 928 N N . ASP A 1 115 ? 1.357 -1.194 6.207 1.00 86.56 115 ASP A N 1
ATOM 929 C CA . ASP A 1 115 ? 0.374 -1.827 7.089 1.00 86.56 115 ASP A CA 1
ATOM 930 C C . ASP A 1 115 ? -0.948 -2.065 6.340 1.00 86.56 115 ASP A C 1
ATOM 932 O O . ASP A 1 115 ? -1.487 -3.165 6.387 1.00 86.56 115 ASP A O 1
ATOM 936 N N . ILE A 1 116 ? -1.418 -1.101 5.540 1.00 86.44 116 ILE A N 1
ATOM 937 C CA . ILE A 1 116 ? -2.592 -1.268 4.664 1.00 86.44 116 ILE A CA 1
ATOM 938 C C . ILE A 1 116 ? -2.381 -2.426 3.684 1.00 86.44 116 ILE A C 1
ATOM 940 O O . ILE A 1 116 ? -3.236 -3.301 3.564 1.00 86.44 116 ILE A O 1
ATOM 944 N N . ALA A 1 117 ? -1.242 -2.443 2.989 1.00 85.06 117 ALA A N 1
ATOM 945 C CA . ALA A 1 117 ? -0.957 -3.441 1.964 1.00 85.06 117 ALA A CA 1
ATOM 946 C C . ALA A 1 117 ? -0.775 -4.857 2.534 1.00 85.06 117 ALA A C 1
ATOM 948 O O . ALA A 1 117 ? -1.093 -5.832 1.862 1.00 85.06 117 ALA A O 1
ATOM 949 N N . SER A 1 118 ? -0.291 -4.987 3.770 1.00 83.88 118 SER A N 1
ATOM 950 C CA . SER A 1 118 ? -0.077 -6.291 4.411 1.00 83.88 118 SER A CA 1
ATOM 951 C C . SER A 1 118 ? -1.309 -6.816 5.151 1.00 83.88 118 SER A C 1
ATOM 953 O O . SER A 1 118 ? -1.573 -8.014 5.098 1.00 83.88 118 SER A O 1
ATOM 955 N N . ARG A 1 119 ? -2.077 -5.943 5.816 1.00 81.31 119 ARG A N 1
ATOM 956 C CA . ARG A 1 119 ? -3.134 -6.342 6.767 1.00 81.31 119 ARG A CA 1
ATOM 957 C C . ARG A 1 119 ? -4.542 -6.321 6.192 1.00 81.31 119 ARG A C 1
ATOM 959 O O . ARG A 1 119 ? -5.389 -7.109 6.598 1.00 81.31 119 ARG A O 1
ATOM 966 N N . LEU A 1 120 ? -4.810 -5.410 5.260 1.00 81.31 120 LEU A N 1
ATOM 967 C CA . LEU A 1 120 ? -6.141 -5.219 4.690 1.00 81.31 120 LEU A CA 1
ATOM 968 C C . LEU A 1 120 ? -6.487 -6.049 3.435 1.00 81.31 120 LEU A C 1
ATOM 970 O O . LEU A 1 120 ? -7.657 -5.989 3.045 1.00 81.31 120 LEU A O 1
ATOM 974 N N . PRO A 1 121 ? -5.599 -6.868 2.816 1.00 82.00 121 PRO A N 1
ATOM 975 C CA . PRO A 1 121 ? -5.993 -7.691 1.673 1.00 82.00 121 PRO A CA 1
ATOM 976 C C . PRO A 1 121 ? -7.247 -8.567 1.855 1.00 82.00 121 PRO A C 1
ATOM 978 O O . PRO A 1 121 ? -8.032 -8.642 0.910 1.00 82.00 121 PRO A O 1
ATOM 981 N N . PRO A 1 122 ? -7.516 -9.188 3.025 1.00 81.12 122 PRO A N 1
ATOM 982 C CA . PRO A 1 122 ? -8.731 -9.988 3.223 1.00 81.12 122 PRO A CA 1
ATOM 983 C C . PRO A 1 122 ? -10.036 -9.182 3.125 1.00 81.12 122 PRO A C 1
ATOM 985 O O . PRO A 1 122 ? -11.085 -9.738 2.811 1.00 81.12 122 PRO A O 1
ATOM 988 N N . PHE A 1 123 ? -9.971 -7.871 3.368 1.00 78.94 123 PHE A N 1
ATOM 989 C CA . PHE A 1 123 ? -11.129 -6.975 3.432 1.00 78.94 123 PHE A CA 1
ATOM 990 C C . PHE A 1 123 ? -11.251 -6.067 2.201 1.00 78.94 123 PHE A C 1
ATOM 992 O O . PHE A 1 123 ? -12.150 -5.228 2.138 1.00 78.94 123 PHE A O 1
ATOM 999 N N . LEU A 1 124 ? -10.379 -6.238 1.200 1.00 77.12 124 LEU A N 1
ATOM 1000 C CA . LEU A 1 124 ? -10.353 -5.428 -0.024 1.00 77.12 124 LEU A CA 1
ATOM 1001 C C . LEU A 1 124 ? -11.723 -5.262 -0.693 1.00 77.12 124 LEU A C 1
ATOM 1003 O O . LEU A 1 124 ? -12.073 -4.122 -0.980 1.00 77.12 124 LEU A O 1
ATOM 1007 N N . PRO A 1 125 ? -12.549 -6.314 -0.868 1.00 76.19 125 PRO A N 1
ATOM 1008 C CA . PRO A 1 125 ? -13.858 -6.162 -1.505 1.00 76.19 125 PRO A CA 1
ATOM 1009 C C . PRO A 1 125 ? -14.794 -5.196 -0.762 1.00 76.19 125 PRO A C 1
ATOM 1011 O O . PRO A 1 125 ? -15.569 -4.471 -1.383 1.00 76.19 125 PRO A O 1
ATOM 1014 N N . GLN A 1 126 ? -14.718 -5.171 0.572 1.00 75.06 126 GLN A N 1
ATOM 1015 C CA . GLN A 1 126 ? -15.520 -4.286 1.421 1.00 75.06 126 GLN A CA 1
ATOM 1016 C C . GLN A 1 126 ? -14.953 -2.858 1.404 1.00 75.06 126 GLN A C 1
ATOM 1018 O O . GLN A 1 126 ? -15.709 -1.892 1.328 1.00 75.06 126 GLN A O 1
ATOM 1023 N N . ILE A 1 127 ? -13.622 -2.731 1.404 1.00 73.81 127 ILE A N 1
ATOM 1024 C CA . ILE A 1 127 ? -12.902 -1.452 1.340 1.00 73.81 127 ILE A CA 1
ATOM 1025 C C . ILE A 1 127 ? -13.073 -0.778 -0.033 1.00 73.81 127 ILE A C 1
ATOM 1027 O O . ILE A 1 127 ? -13.181 0.442 -0.105 1.00 73.81 127 ILE A O 1
ATOM 1031 N N . GLU A 1 128 ? -13.130 -1.540 -1.126 1.00 72.25 128 GLU A N 1
ATOM 1032 C CA . GLU A 1 128 ? -13.312 -1.026 -2.492 1.00 72.25 128 GLU A CA 1
ATOM 1033 C C . GLU A 1 128 ? -14.673 -0.366 -2.695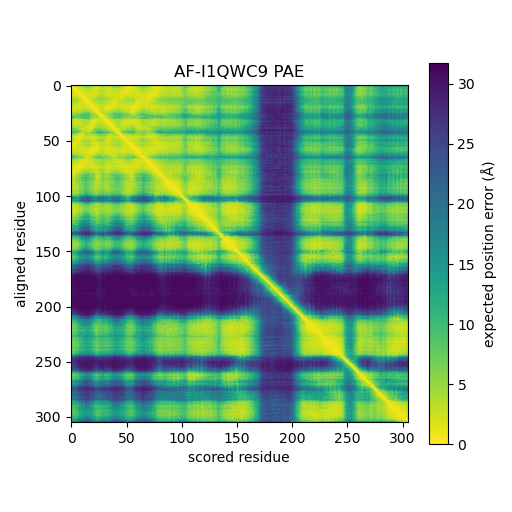 1.00 72.25 128 GLU A C 1
ATOM 1035 O O . GLU A 1 128 ? -14.747 0.735 -3.247 1.00 72.25 128 GLU A O 1
ATOM 1040 N N . ALA A 1 129 ? -15.745 -1.019 -2.232 1.00 68.06 129 ALA A N 1
ATOM 1041 C CA . ALA A 1 129 ? -17.092 -0.459 -2.288 1.00 68.06 129 ALA A CA 1
ATOM 1042 C C . ALA A 1 129 ? -17.147 0.903 -1.581 1.00 68.06 129 ALA A C 1
ATOM 1044 O O . ALA A 1 129 ? -17.789 1.838 -2.062 1.00 68.06 129 ALA A O 1
ATOM 1045 N N . ASP A 1 130 ? -16.396 1.034 -0.488 1.00 61.81 130 ASP A N 1
ATOM 1046 C CA . ASP A 1 130 ? -16.306 2.269 0.271 1.00 61.81 130 ASP A CA 1
ATOM 1047 C C . ASP A 1 130 ? -15.425 3.316 -0.403 1.00 61.81 130 ASP A C 1
ATOM 1049 O O . ASP A 1 130 ? -15.888 4.437 -0.581 1.00 61.81 130 ASP A O 1
ATOM 1053 N N . LEU A 1 131 ? -14.203 2.978 -0.831 1.00 64.62 131 LEU A N 1
ATOM 1054 C CA . LEU A 1 131 ? -13.292 3.896 -1.531 1.00 64.62 131 LEU A CA 1
ATOM 1055 C C . LEU A 1 131 ? -13.924 4.484 -2.798 1.00 64.62 131 LEU A C 1
ATOM 1057 O O . LEU A 1 131 ? -13.656 5.631 -3.144 1.00 64.62 131 LEU A O 1
ATOM 1061 N N . ALA A 1 132 ? -14.779 3.716 -3.478 1.00 63.41 132 ALA A N 1
ATOM 1062 C CA . ALA A 1 132 ? -15.550 4.193 -4.620 1.00 63.41 132 ALA A CA 1
ATOM 1063 C C . ALA A 1 132 ? -16.744 5.085 -4.221 1.00 63.41 132 ALA A C 1
ATOM 1065 O O . ALA A 1 132 ? -17.178 5.913 -5.022 1.00 63.41 132 ALA A O 1
ATOM 1066 N N . SER A 1 133 ? -17.282 4.917 -3.008 1.00 56.97 133 SER A N 1
ATOM 1067 C CA . SER A 1 133 ? -18.424 5.680 -2.477 1.00 56.97 133 SER A CA 1
ATOM 1068 C C . SER A 1 133 ? -18.032 6.956 -1.722 1.00 56.97 133 SER A C 1
ATOM 1070 O O . SER A 1 133 ? -18.868 7.843 -1.544 1.00 56.97 133 SER A O 1
ATOM 1072 N N . VAL A 1 134 ? -16.779 7.054 -1.264 1.00 53.94 134 VAL A N 1
ATOM 1073 C CA . VAL A 1 134 ? -16.268 8.198 -0.506 1.00 53.94 134 VAL A CA 1
ATOM 1074 C C . VAL A 1 134 ? -16.106 9.380 -1.462 1.00 53.94 134 VAL A C 1
ATOM 1076 O O . VAL A 1 134 ? -15.104 9.543 -2.148 1.00 53.94 134 VAL A O 1
ATOM 1079 N N . THR A 1 135 ? -17.128 10.231 -1.491 1.00 51.91 135 THR A N 1
ATOM 1080 C CA . THR A 1 135 ? -17.099 11.568 -2.101 1.00 51.91 135 THR A CA 1
ATOM 1081 C C . THR A 1 135 ? -16.318 12.590 -1.263 1.00 51.91 135 THR A C 1
ATOM 1083 O O . THR A 1 135 ? -16.238 13.755 -1.651 1.00 51.91 135 THR A O 1
ATOM 1086 N N . ASP A 1 136 ? -15.768 12.181 -0.113 1.00 58.03 136 ASP A N 1
ATOM 1087 C CA . ASP A 1 136 ? -14.995 13.038 0.789 1.00 58.03 136 ASP A CA 1
ATOM 1088 C C . ASP A 1 136 ? -13.524 13.150 0.367 1.00 58.03 136 ASP A C 1
ATOM 1090 O O . ASP A 1 136 ? -12.998 12.362 -0.421 1.00 58.03 136 ASP A O 1
ATOM 1094 N N . THR A 1 137 ? -12.852 14.169 0.903 1.00 71.25 137 THR A N 1
ATOM 1095 C CA . THR A 1 137 ? -11.453 14.492 0.610 1.00 71.25 137 THR A CA 1
ATOM 1096 C C . THR A 1 137 ? -10.530 13.274 0.784 1.00 71.25 137 THR A C 1
ATOM 1098 O O . THR A 1 137 ? -10.744 12.450 1.680 1.00 71.25 137 THR A O 1
ATOM 1101 N N . PRO A 1 138 ? -9.465 13.148 -0.032 1.00 73.50 138 PRO A N 1
ATOM 1102 C CA . PRO A 1 138 ? -8.528 12.022 0.049 1.00 73.50 138 PRO A CA 1
ATOM 1103 C C . PRO A 1 138 ? -7.882 11.877 1.437 1.00 73.50 138 PRO A C 1
ATOM 1105 O O . PRO A 1 138 ? -7.554 10.765 1.845 1.00 73.50 138 PRO A O 1
ATOM 1108 N N . ASP A 1 139 ? -7.797 12.969 2.201 1.00 78.88 139 ASP A N 1
ATOM 1109 C CA . ASP A 1 139 ? -7.424 12.957 3.614 1.00 78.88 139 ASP A CA 1
ATOM 1110 C C . ASP A 1 139 ? -8.333 12.068 4.457 1.00 78.88 139 ASP A C 1
ATOM 1112 O O . ASP A 1 139 ? -7.838 11.188 5.154 1.00 78.88 139 ASP A O 1
ATOM 1116 N N . SER A 1 140 ? -9.655 12.233 4.376 1.00 78.94 140 SER A N 1
ATOM 1117 C CA . SER A 1 140 ? -10.604 11.439 5.169 1.00 78.94 140 SER A CA 1
ATOM 1118 C C . SER A 1 140 ? -10.447 9.936 4.904 1.00 78.94 140 SER A C 1
ATOM 1120 O O . SER A 1 140 ? -10.484 9.132 5.836 1.00 78.94 140 SER A O 1
ATOM 1122 N N . SER A 1 141 ? -10.167 9.562 3.650 1.00 79.56 141 SER A N 1
ATOM 1123 C CA . SER A 1 141 ? -9.877 8.174 3.260 1.00 79.56 141 SER A CA 1
ATOM 1124 C C . SER A 1 141 ? -8.580 7.649 3.882 1.00 79.56 141 SER A C 1
ATOM 1126 O O . SER A 1 141 ? -8.552 6.527 4.382 1.00 79.56 141 SER A O 1
ATOM 1128 N N . VAL A 1 142 ? -7.512 8.455 3.895 1.00 82.06 142 VAL A N 1
ATOM 1129 C CA . VAL A 1 142 ? -6.244 8.089 4.551 1.00 82.06 142 VAL A CA 1
ATOM 1130 C C . VAL A 1 142 ? -6.434 7.900 6.048 1.00 82.06 142 VAL A C 1
ATOM 1132 O O . VAL A 1 142 ? -5.936 6.921 6.595 1.00 82.06 142 VAL A O 1
ATOM 1135 N N . HIS A 1 143 ? -7.168 8.799 6.701 1.00 81.81 143 HIS A N 1
ATOM 1136 C CA . HIS A 1 143 ? -7.457 8.696 8.128 1.00 81.81 143 HIS A CA 1
ATOM 1137 C C . HIS A 1 143 ? -8.258 7.423 8.413 1.00 81.81 143 HIS A C 1
ATOM 1139 O O . HIS A 1 143 ? -7.848 6.609 9.233 1.00 81.81 143 HIS A O 1
ATOM 1145 N N . PHE A 1 144 ? -9.342 7.171 7.681 1.00 83.31 144 PHE A N 1
ATOM 1146 C CA . PHE A 1 144 ? -10.128 5.953 7.870 1.00 83.31 144 PHE A CA 1
ATOM 1147 C C . PHE A 1 144 ? -9.292 4.673 7.691 1.00 83.31 144 PHE A C 1
ATOM 1149 O O . PHE A 1 144 ? -9.357 3.761 8.515 1.00 83.31 144 PHE A O 1
ATOM 1156 N N . LEU A 1 145 ? -8.446 4.617 6.659 1.00 83.38 145 LEU A N 1
ATOM 1157 C CA . LEU A 1 145 ? -7.554 3.477 6.444 1.00 83.38 145 LEU A CA 1
ATOM 1158 C C . LEU A 1 145 ? -6.459 3.369 7.511 1.00 83.38 145 LEU A C 1
ATOM 1160 O O . LEU A 1 145 ? -6.062 2.260 7.856 1.00 83.38 145 LEU A O 1
ATOM 1164 N N . ALA A 1 146 ? -5.998 4.489 8.066 1.00 82.38 146 ALA A N 1
ATOM 1165 C CA . ALA A 1 146 ? -5.099 4.499 9.213 1.00 82.38 146 ALA A CA 1
ATOM 1166 C C . ALA A 1 146 ? -5.773 4.000 10.494 1.00 82.38 146 ALA A C 1
ATOM 1168 O O . ALA A 1 146 ? -5.095 3.383 11.312 1.00 82.38 146 ALA A O 1
ATOM 1169 N N . LEU A 1 147 ? -7.091 4.183 10.657 1.00 79.94 147 LEU A N 1
ATOM 1170 C CA . LEU A 1 147 ? -7.825 3.554 11.756 1.00 79.94 147 LEU A CA 1
ATOM 1171 C C . LEU A 1 147 ? -7.798 2.044 11.542 1.00 79.94 147 LEU A C 1
ATOM 1173 O O . LEU A 1 147 ? -7.322 1.322 12.412 1.00 79.94 147 LEU A O 1
ATOM 1177 N N . LEU A 1 148 ? -8.214 1.590 10.356 1.00 81.50 148 LEU A N 1
ATOM 1178 C CA . LEU A 1 148 ? -8.306 0.173 9.993 1.00 81.50 148 LEU A CA 1
ATOM 1179 C C . LEU A 1 148 ? -6.975 -0.584 10.094 1.00 81.50 148 LEU A C 1
ATOM 1181 O O . LEU A 1 148 ? -6.937 -1.684 10.638 1.00 81.50 148 LEU A O 1
ATOM 1185 N N . ALA A 1 149 ? -5.894 -0.021 9.551 1.00 81.75 149 ALA A N 1
ATOM 1186 C CA . ALA A 1 149 ? -4.570 -0.644 9.567 1.00 81.75 149 ALA A CA 1
ATOM 1187 C C . ALA A 1 149 ? -3.836 -0.460 10.908 1.00 81.75 149 ALA A C 1
ATOM 1189 O O . ALA A 1 149 ? -2.900 -1.205 11.211 1.00 81.75 149 ALA A O 1
ATOM 1190 N N . GLY A 1 150 ? -4.251 0.545 11.681 1.00 75.44 150 GLY A N 1
ATOM 1191 C CA . GLY A 1 150 ? -3.654 0.967 12.939 1.00 75.44 150 GLY A CA 1
ATOM 1192 C C . GLY A 1 150 ? -4.321 0.362 14.172 1.00 75.44 150 GLY A C 1
ATOM 1193 O O . GLY A 1 150 ? -4.681 -0.814 14.149 1.00 75.44 150 GLY A O 1
ATOM 1194 N N . PRO A 1 151 ? -4.497 1.140 15.261 1.00 65.56 151 PRO A N 1
ATOM 1195 C CA . PRO A 1 151 ? -4.856 0.630 16.584 1.00 65.56 151 PRO A CA 1
ATOM 1196 C C . PRO A 1 151 ? -6.175 -0.133 16.633 1.00 65.56 151 PRO A C 1
ATOM 1198 O O . PRO A 1 151 ? -6.402 -0.803 17.627 1.00 65.56 151 PRO A O 1
ATOM 1201 N N . PHE A 1 152 ? -7.016 -0.066 15.594 1.00 73.31 152 PHE A N 1
ATOM 1202 C CA . PHE A 1 152 ? -8.274 -0.807 15.470 1.00 73.31 152 PHE A CA 1
ATOM 1203 C C . PHE A 1 152 ? -8.177 -2.162 14.776 1.00 73.31 152 PHE A C 1
ATOM 1205 O O . PHE A 1 152 ? -9.144 -2.924 14.791 1.00 73.31 152 PHE A O 1
ATOM 1212 N N . TYR A 1 153 ? -7.021 -2.491 14.208 1.00 76.00 153 TYR A N 1
ATOM 1213 C CA . TYR A 1 153 ? -6.772 -3.789 13.601 1.00 76.00 153 TYR A CA 1
ATOM 1214 C C . TYR A 1 153 ? -7.093 -4.999 14.514 1.00 76.00 153 TYR A C 1
ATOM 1216 O O . TYR A 1 153 ? -7.659 -5.960 13.986 1.00 76.00 153 TYR A O 1
ATOM 1224 N N . PRO A 1 154 ? -6.860 -4.969 15.851 1.00 73.44 154 PRO A N 1
ATOM 1225 C CA . PRO A 1 154 ? -7.251 -6.059 16.755 1.00 73.44 154 PRO A CA 1
ATOM 1226 C C . PRO A 1 154 ? -8.715 -6.493 16.606 1.00 73.44 154 PRO A C 1
ATOM 1228 O O . PRO A 1 154 ? -9.015 -7.685 16.599 1.00 73.44 154 PRO A O 1
ATOM 1231 N N . ILE A 1 155 ? -9.630 -5.536 16.403 1.00 79.94 155 ILE A N 1
ATOM 1232 C CA . ILE A 1 155 ? -11.060 -5.820 16.215 1.00 79.94 155 ILE A CA 1
ATOM 1233 C C . ILE A 1 155 ? -11.277 -6.680 14.966 1.00 79.94 155 ILE A C 1
ATOM 1235 O O . ILE A 1 155 ? -12.027 -7.653 15.009 1.00 79.94 155 ILE A O 1
ATOM 1239 N N . LEU A 1 156 ? -10.609 -6.347 13.857 1.00 77.69 156 LEU A N 1
ATOM 1240 C CA . LEU A 1 156 ? -10.741 -7.087 12.603 1.00 77.69 156 LEU A CA 1
ATOM 1241 C C . LEU A 1 156 ? -10.033 -8.445 12.650 1.00 77.69 156 LEU A C 1
ATOM 1243 O O . LEU A 1 156 ? -10.569 -9.416 12.117 1.00 77.69 156 LEU A O 1
ATOM 1247 N N . GLN A 1 157 ? -8.882 -8.549 13.313 1.00 76.81 157 GLN A N 1
ATOM 1248 C CA . GLN A 1 157 ? -8.174 -9.820 13.472 1.00 76.81 157 GLN A CA 1
ATOM 1249 C C . GLN A 1 157 ? -9.041 -10.865 14.193 1.00 76.81 157 GLN A C 1
ATOM 1251 O O . GLN A 1 157 ? -9.204 -11.974 13.683 1.00 76.81 157 GLN A O 1
ATOM 1256 N N . LEU A 1 158 ? -9.691 -10.479 15.298 1.00 73.81 158 LEU A N 1
ATOM 1257 C CA . LEU A 1 158 ? -10.620 -11.346 16.032 1.00 73.81 158 LEU A CA 1
ATOM 1258 C C . LEU A 1 158 ? -11.793 -11.818 15.164 1.00 73.81 158 LEU A C 1
ATOM 1260 O O . LEU A 1 158 ? -12.223 -12.968 15.273 1.00 73.81 158 LEU A O 1
ATOM 1264 N N . THR A 1 159 ? -12.324 -10.948 14.295 1.00 71.19 159 THR A N 1
ATOM 1265 C CA . THR A 1 159 ? -13.377 -11.354 13.347 1.00 71.19 159 THR A CA 1
ATOM 1266 C C . THR A 1 159 ? -12.860 -12.346 12.311 1.00 71.19 159 THR A C 1
ATOM 1268 O O . THR A 1 159 ? -13.519 -13.347 12.037 1.00 71.19 159 THR A O 1
ATOM 1271 N N . ASN A 1 160 ? -11.653 -12.118 11.791 1.00 70.88 160 ASN A N 1
ATOM 1272 C CA . ASN A 1 160 ? -11.057 -12.946 10.755 1.00 70.88 160 ASN A CA 1
ATOM 1273 C C . ASN A 1 160 ? -10.777 -14.369 11.263 1.00 70.88 160 ASN A C 1
ATOM 1275 O O . ASN A 1 160 ? -11.233 -15.338 10.663 1.00 70.88 160 ASN A O 1
ATOM 1279 N N . GLU A 1 161 ? -10.104 -14.518 12.409 1.00 67.75 161 GLU A N 1
ATOM 1280 C CA . GLU A 1 161 ? -9.807 -15.829 13.015 1.00 67.75 161 GLU A CA 1
ATOM 1281 C C . GLU A 1 161 ? -11.083 -16.637 13.325 1.00 67.75 161 GLU A C 1
ATOM 1283 O O . GLU A 1 161 ? -11.142 -17.860 13.130 1.00 67.75 161 GLU A O 1
ATOM 1288 N N . ARG A 1 162 ? -12.151 -15.951 13.749 1.00 67.56 162 ARG A N 1
ATOM 1289 C CA . ARG A 1 162 ? -13.447 -16.575 14.055 1.00 67.56 162 ARG A CA 1
ATOM 1290 C C . ARG A 1 162 ? -14.278 -16.924 12.817 1.00 67.56 162 ARG A C 1
ATOM 1292 O O . ARG A 1 162 ? -15.071 -17.865 12.862 1.00 67.56 162 ARG A O 1
ATOM 1299 N N . ASP A 1 163 ? -14.088 -16.226 11.703 1.00 59.06 163 ASP A N 1
ATOM 1300 C CA . ASP A 1 163 ? -14.667 -16.617 10.414 1.00 59.06 163 ASP A CA 1
ATOM 1301 C C . ASP A 1 163 ? -13.869 -17.763 9.760 1.00 59.06 163 ASP A C 1
ATOM 1303 O O . ASP A 1 163 ? -14.467 -18.694 9.209 1.00 59.06 163 ASP A O 1
ATOM 1307 N N . PHE A 1 164 ? -12.540 -17.797 9.918 1.00 55.28 164 PHE A N 1
ATOM 1308 C CA . PHE A 1 164 ? -11.701 -18.923 9.488 1.00 55.28 164 PHE A CA 1
ATOM 1309 C C . PHE A 1 164 ? -12.055 -20.226 10.209 1.00 55.28 164 PHE A C 1
ATOM 1311 O O . PHE A 1 164 ? -12.218 -21.258 9.553 1.00 55.28 164 PHE A O 1
ATOM 1318 N N . THR A 1 165 ? -12.244 -20.188 11.531 1.00 55.69 165 THR A N 1
ATOM 1319 C CA . THR A 1 165 ? -12.675 -21.360 12.316 1.00 55.69 165 THR A CA 1
ATOM 1320 C C . THR A 1 165 ? -14.059 -21.859 11.898 1.00 55.69 165 THR A C 1
ATOM 1322 O O . THR A 1 165 ? -14.252 -23.069 11.795 1.00 55.69 165 THR A O 1
ATOM 1325 N N . LYS A 1 166 ? -14.999 -20.976 11.528 1.00 57.03 166 LYS A N 1
ATOM 1326 C CA . LYS A 1 166 ? -16.272 -21.397 10.909 1.00 57.03 166 LYS A CA 1
ATOM 1327 C C . LYS A 1 166 ? -16.078 -22.039 9.535 1.00 57.03 166 LYS A C 1
ATOM 1329 O O . LYS A 1 166 ? -16.753 -23.024 9.250 1.00 57.03 166 LYS A O 1
ATOM 1334 N N . SER A 1 167 ? -15.177 -21.521 8.695 1.00 43.47 167 SER A N 1
ATOM 1335 C CA . SER A 1 167 ? -14.900 -22.113 7.374 1.00 43.47 167 SER A CA 1
ATOM 1336 C C . SER A 1 167 ? -14.284 -23.513 7.487 1.00 43.47 167 SER A C 1
ATOM 1338 O O . SER A 1 167 ? -14.661 -24.411 6.741 1.00 43.47 167 SER A O 1
ATOM 1340 N N . LEU A 1 168 ? -13.419 -23.729 8.484 1.00 43.69 168 LEU A N 1
ATOM 1341 C CA . LEU A 1 168 ? -12.804 -25.024 8.777 1.00 43.69 168 LEU A CA 1
ATOM 1342 C C . LEU A 1 168 ? -13.844 -26.030 9.282 1.00 43.69 168 LEU A C 1
ATOM 1344 O O . LEU A 1 168 ? -13.890 -27.154 8.786 1.00 43.69 168 LEU A O 1
ATOM 1348 N N . ILE A 1 169 ? -14.736 -25.607 10.184 1.00 49.44 169 ILE A N 1
ATOM 1349 C CA . ILE A 1 169 ? -15.841 -26.436 10.695 1.00 49.44 169 ILE A CA 1
ATOM 1350 C C . ILE A 1 169 ? -16.874 -26.729 9.590 1.00 49.44 169 ILE A C 1
ATOM 1352 O O . ILE A 1 169 ? -17.392 -27.837 9.517 1.00 49.44 169 ILE A O 1
ATOM 1356 N N . SER A 1 170 ? -17.125 -25.780 8.682 1.00 37.44 170 SER A N 1
ATOM 1357 C CA . SER A 1 170 ? -18.004 -25.960 7.516 1.00 37.44 170 SER A CA 1
ATOM 1358 C C . SER A 1 170 ? -17.377 -26.797 6.393 1.00 37.44 170 SER A C 1
ATOM 1360 O O . SER A 1 170 ? -18.108 -27.287 5.535 1.00 37.44 170 SER A O 1
ATOM 1362 N N . SER A 1 171 ? -16.048 -26.940 6.354 1.00 32.97 171 SER A N 1
ATOM 1363 C CA . SER A 1 171 ? -15.335 -27.766 5.364 1.00 32.97 171 SER A CA 1
ATOM 1364 C C . SER A 1 171 ? -15.197 -29.235 5.780 1.00 32.97 171 SER A C 1
ATOM 1366 O O . SER A 1 171 ? -14.769 -30.064 4.979 1.00 32.97 171 SER A O 1
ATOM 1368 N N . ALA A 1 172 ? -15.595 -29.568 7.010 1.00 34.28 172 ALA A N 1
ATOM 1369 C CA . ALA A 1 172 ? -15.569 -30.914 7.568 1.00 34.28 172 ALA A CA 1
ATOM 1370 C C . ALA A 1 172 ? -16.952 -31.593 7.524 1.00 34.28 172 ALA A C 1
ATOM 1372 O O . ALA A 1 172 ? -17.330 -32.282 8.465 1.00 34.28 172 ALA A O 1
ATOM 1373 N N . ASP A 1 173 ? -17.699 -31.432 6.429 1.00 32.88 173 ASP A N 1
ATOM 1374 C CA . ASP A 1 173 ? -18.846 -32.294 6.119 1.00 32.88 173 ASP A CA 1
ATOM 1375 C C . ASP A 1 173 ? -18.429 -33.334 5.070 1.00 32.88 173 ASP A C 1
ATOM 1377 O O . ASP A 1 173 ? -18.648 -33.204 3.865 1.00 32.88 173 ASP A O 1
ATOM 1381 N N . SER A 1 174 ? -17.783 -34.396 5.543 1.00 31.88 174 SER A N 1
ATOM 1382 C CA . SER A 1 174 ? -17.840 -35.714 4.908 1.00 31.88 174 SER A CA 1
ATOM 1383 C C . SER A 1 174 ? -17.572 -36.779 5.958 1.00 31.88 174 SER A C 1
ATOM 1385 O O . SER A 1 174 ? -16.432 -37.069 6.300 1.00 31.88 174 SER A O 1
ATOM 1387 N N . ASP A 1 175 ? -18.688 -37.287 6.473 1.00 29.66 175 ASP A N 1
ATOM 1388 C CA . ASP A 1 175 ? -18.926 -38.611 7.029 1.00 29.66 175 ASP A CA 1
ATOM 1389 C C . ASP A 1 175 ? -17.837 -39.287 7.883 1.00 29.66 175 ASP A C 1
ATOM 1391 O O . ASP A 1 175 ? -16.777 -39.700 7.422 1.00 29.66 175 ASP A O 1
ATOM 1395 N N . ALA A 1 176 ? -18.296 -39.629 9.092 1.00 28.30 176 ALA A N 1
ATOM 1396 C CA . ALA A 1 176 ? -18.012 -40.861 9.828 1.00 28.30 176 ALA A CA 1
ATOM 1397 C C . ALA A 1 176 ? -17.096 -40.751 11.072 1.00 28.30 176 ALA A C 1
ATOM 1399 O O . ALA A 1 176 ? -15.880 -40.635 10.998 1.00 28.30 176 ALA A O 1
ATOM 1400 N N . LEU A 1 177 ? -17.757 -41.019 12.212 1.00 27.69 177 LEU A N 1
ATOM 1401 C CA . LEU A 1 177 ? -17.302 -41.784 13.390 1.00 27.69 177 LEU A CA 1
ATOM 1402 C C . LEU A 1 177 ? -16.878 -41.017 14.659 1.00 27.69 177 LEU A C 1
ATOM 1404 O O . LEU A 1 177 ? -15.728 -40.678 14.877 1.00 27.69 177 LEU A O 1
ATOM 1408 N N . LYS A 1 178 ? -17.871 -40.934 15.560 1.00 32.69 178 LYS A N 1
ATOM 1409 C CA . LYS A 1 178 ? -17.867 -41.349 16.979 1.00 32.69 178 LYS A CA 1
ATOM 1410 C C . LYS A 1 178 ? -16.698 -40.932 17.893 1.00 32.69 178 LYS A C 1
ATOM 1412 O O . LYS A 1 178 ? -15.584 -41.416 17.767 1.00 32.69 178 LYS A O 1
ATOM 1417 N N . SER A 1 179 ? -17.132 -40.340 19.016 1.00 27.50 179 SER A N 1
ATOM 1418 C CA . SER A 1 179 ? -16.573 -40.450 20.376 1.00 27.50 179 SER A CA 1
ATOM 1419 C C . SER A 1 179 ? -15.409 -39.524 20.744 1.00 27.50 179 SER A C 1
ATOM 1421 O O . SER A 1 179 ? -14.259 -39.918 20.637 1.00 27.50 179 SER A O 1
ATOM 1423 N N . SER A 1 180 ? -15.724 -38.375 21.354 1.00 27.14 180 SER A N 1
ATOM 1424 C CA . SER A 1 180 ? -15.596 -38.167 22.815 1.00 27.14 180 SER A CA 1
ATOM 1425 C C . SER A 1 180 ? -15.831 -36.687 23.155 1.00 27.14 180 SER A C 1
ATOM 1427 O O . SER A 1 180 ? -14.945 -35.857 22.969 1.00 27.14 180 SER A O 1
ATOM 1429 N N . LEU A 1 181 ? -17.027 -36.349 23.650 1.00 32.50 181 LEU A N 1
ATOM 1430 C CA . LEU A 1 181 ? -17.282 -35.055 24.291 1.00 32.50 181 LEU A CA 1
ATOM 1431 C C . LEU A 1 181 ? -16.582 -35.034 25.657 1.00 32.50 181 LEU A C 1
ATOM 1433 O O . LEU A 1 181 ? -16.855 -35.899 26.491 1.00 32.50 181 LEU A O 1
ATOM 1437 N N . ALA A 1 182 ? -15.743 -34.028 25.902 1.00 29.05 182 ALA A N 1
ATOM 1438 C CA . ALA A 1 182 ? -15.351 -33.651 27.254 1.00 29.05 182 ALA A CA 1
ATOM 1439 C C . ALA A 1 182 ? -16.420 -32.716 27.847 1.00 29.05 182 ALA A C 1
ATOM 1441 O O . ALA A 1 182 ? -16.864 -31.752 27.231 1.00 29.05 182 ALA A O 1
ATOM 1442 N N . SER A 1 183 ? -16.856 -33.100 29.038 1.00 31.08 183 SER A N 1
ATOM 1443 C CA . SER A 1 183 ? -17.993 -32.668 29.848 1.00 31.08 183 SER A CA 1
ATOM 1444 C C . SER A 1 183 ? -17.950 -31.229 30.378 1.00 31.08 183 SER A C 1
ATOM 1446 O O . SER A 1 183 ? -17.008 -30.858 31.075 1.00 31.08 183 SER A O 1
ATOM 1448 N N . THR A 1 184 ? -19.051 -30.492 30.214 1.00 30.95 184 THR A N 1
ATOM 1449 C CA . THR A 1 184 ? -19.450 -29.372 31.087 1.00 30.95 184 THR A CA 1
ATOM 1450 C C . THR A 1 184 ? -20.366 -29.887 32.209 1.00 30.95 184 THR A C 1
ATOM 1452 O O . THR A 1 184 ? -21.295 -30.651 31.929 1.00 30.95 184 THR A O 1
ATOM 1455 N N . PRO A 1 185 ? -20.155 -29.509 33.486 1.00 30.41 185 PRO A N 1
ATOM 1456 C CA . PRO A 1 185 ? -21.008 -29.960 34.576 1.00 30.41 185 PRO A CA 1
ATOM 1457 C C . PRO A 1 185 ? -22.300 -29.134 34.581 1.00 30.41 185 PRO A C 1
ATOM 1459 O O . PRO A 1 185 ? -22.274 -27.923 34.780 1.00 30.41 185 PRO A O 1
ATOM 1462 N N . THR A 1 186 ? -23.446 -29.782 34.375 1.00 32.59 186 THR A N 1
ATOM 1463 C CA . THR A 1 186 ? -24.764 -29.173 34.598 1.00 32.59 186 THR A CA 1
ATOM 1464 C C . THR A 1 186 ? -25.398 -29.790 35.840 1.00 32.59 186 THR A C 1
ATOM 1466 O O . THR A 1 186 ? -25.597 -31.000 35.929 1.00 32.59 186 THR A O 1
ATOM 1469 N N . VAL A 1 187 ? -25.685 -28.944 36.831 1.00 29.25 187 VAL A N 1
ATOM 1470 C CA . VAL A 1 187 ? -26.493 -29.297 38.002 1.00 29.25 187 VAL A CA 1
ATOM 1471 C C . VAL A 1 187 ? -27.940 -29.448 37.533 1.00 29.25 187 VAL A C 1
ATOM 1473 O O . VAL A 1 187 ? -28.534 -28.513 37.000 1.00 29.25 187 VAL A O 1
ATOM 1476 N N . SER A 1 188 ? -28.493 -30.646 37.704 1.00 31.44 188 SER A N 1
ATOM 1477 C CA . SER A 1 188 ? -29.855 -31.002 37.312 1.00 31.44 188 SER A CA 1
ATOM 1478 C C . SER A 1 188 ? -30.898 -30.249 38.147 1.00 31.44 188 SER A C 1
ATOM 1480 O O . SER A 1 188 ? -30.985 -30.453 39.359 1.00 31.44 188 SER A O 1
ATOM 1482 N N . SER A 1 189 ? -31.732 -29.437 37.496 1.00 34.00 189 SER A N 1
ATOM 1483 C CA . SER A 1 189 ? -33.006 -28.960 38.043 1.00 34.00 189 SER A CA 1
ATOM 1484 C C . SER A 1 189 ? -34.144 -29.723 37.362 1.00 34.00 189 SER A C 1
ATOM 1486 O O . SER A 1 189 ? -34.334 -29.626 36.151 1.00 34.00 189 SER A O 1
ATOM 1488 N N . ASN A 1 190 ? -34.870 -30.525 38.143 1.00 37.34 190 ASN A N 1
ATOM 1489 C CA . ASN A 1 190 ? -35.942 -31.424 37.702 1.00 37.34 190 ASN A CA 1
ATOM 1490 C C . ASN A 1 190 ? -37.259 -30.685 37.402 1.00 37.34 190 ASN A C 1
ATOM 1492 O O . ASN A 1 190 ? -38.267 -30.919 38.066 1.00 37.34 190 ASN A O 1
ATOM 1496 N N . PHE A 1 191 ? -37.285 -29.821 36.391 1.00 35.09 191 PHE A N 1
ATOM 1497 C CA . PHE A 1 191 ? -38.545 -29.328 35.829 1.00 35.09 191 PHE A CA 1
ATOM 1498 C C . PHE A 1 191 ? -38.645 -29.708 34.353 1.00 35.09 191 PHE A C 1
ATOM 1500 O O . PHE A 1 191 ? -38.303 -28.947 33.454 1.00 35.09 191 PHE A O 1
ATOM 1507 N N . GLU A 1 192 ? -39.126 -30.926 34.109 1.00 32.12 192 GLU A N 1
ATOM 1508 C CA . GLU A 1 192 ? -39.557 -31.370 32.787 1.00 32.12 192 GLU A CA 1
ATOM 1509 C C . GLU A 1 192 ? -40.896 -30.697 32.446 1.00 32.12 192 GLU A C 1
ATOM 1511 O O . GLU A 1 192 ? -41.950 -31.048 32.979 1.00 32.12 192 GLU A O 1
ATOM 1516 N N . ALA A 1 193 ? -40.871 -29.722 31.537 1.00 29.19 193 ALA A N 1
ATOM 1517 C CA . ALA A 1 193 ? -42.068 -29.301 30.821 1.00 29.19 193 ALA A CA 1
ATOM 1518 C C . ALA A 1 193 ? -42.213 -30.171 29.560 1.00 29.19 193 ALA A C 1
ATOM 1520 O O . ALA A 1 193 ? -41.442 -30.045 28.609 1.00 29.19 193 ALA A O 1
ATOM 1521 N N . GLN A 1 194 ? -43.202 -31.070 29.561 1.00 30.73 194 GLN A N 1
ATOM 1522 C CA . GLN A 1 194 ? -43.578 -31.891 28.405 1.00 30.73 194 GLN A CA 1
ATOM 1523 C C . GLN A 1 194 ? -43.913 -31.038 27.158 1.00 30.73 194 GLN A C 1
ATOM 1525 O O . GLN A 1 194 ? -44.595 -30.016 27.279 1.00 30.73 194 GLN A O 1
ATOM 1530 N N . PRO A 1 195 ? -43.540 -31.478 25.939 1.00 35.28 195 PRO A N 1
ATOM 1531 C CA . PRO A 1 195 ? -43.716 -30.694 24.723 1.00 35.28 195 PRO A CA 1
ATOM 1532 C C . PRO A 1 195 ? -45.108 -30.903 24.100 1.00 35.28 195 PRO A C 1
ATOM 1534 O O . PRO A 1 195 ? -45.541 -32.030 23.852 1.00 35.28 195 PRO A O 1
ATOM 1537 N N . ARG A 1 196 ? -45.800 -29.806 23.758 1.00 34.09 196 ARG A N 1
ATOM 1538 C CA . ARG A 1 196 ? -46.927 -29.813 22.806 1.00 34.09 196 ARG A CA 1
ATOM 1539 C C . ARG A 1 196 ? -46.492 -29.244 21.450 1.00 34.09 196 ARG A C 1
ATOM 1541 O O . ARG A 1 196 ? -45.679 -28.335 21.361 1.00 34.09 196 ARG A O 1
ATOM 1548 N N . ARG A 1 197 ? -47.057 -29.852 20.406 1.00 33.44 197 ARG A N 1
ATOM 1549 C CA . ARG A 1 197 ? -46.749 -29.763 18.969 1.00 33.44 197 ARG A CA 1
ATOM 1550 C C . ARG A 1 197 ? -46.704 -28.351 18.349 1.00 33.44 197 ARG A C 1
ATOM 1552 O O . ARG A 1 197 ? -47.599 -27.544 18.560 1.00 33.44 197 ARG A O 1
ATOM 1559 N N . SER A 1 198 ? -45.759 -28.229 17.407 1.00 37.34 198 SER A N 1
ATOM 1560 C CA . SER A 1 198 ? -45.770 -27.486 16.129 1.00 37.34 198 SER A CA 1
ATOM 1561 C C . SER A 1 198 ? -45.862 -25.953 16.115 1.00 37.34 198 SER A C 1
ATOM 1563 O O . SER A 1 198 ? -46.930 -25.393 16.351 1.00 37.34 198 SER A O 1
ATOM 1565 N N . ARG A 1 199 ? -44.804 -25.309 15.595 1.00 30.48 199 ARG A N 1
ATOM 1566 C CA . ARG A 1 199 ? -44.825 -24.446 14.390 1.00 30.48 199 ARG A CA 1
ATOM 1567 C C . ARG A 1 199 ? -43.386 -24.064 13.989 1.00 30.48 199 ARG A C 1
ATOM 1569 O O . ARG A 1 199 ? -42.628 -23.635 14.841 1.00 30.48 199 ARG A O 1
ATOM 1576 N N . SER A 1 200 ? -43.060 -24.298 12.711 1.00 30.09 200 SER A N 1
ATOM 1577 C CA . SER A 1 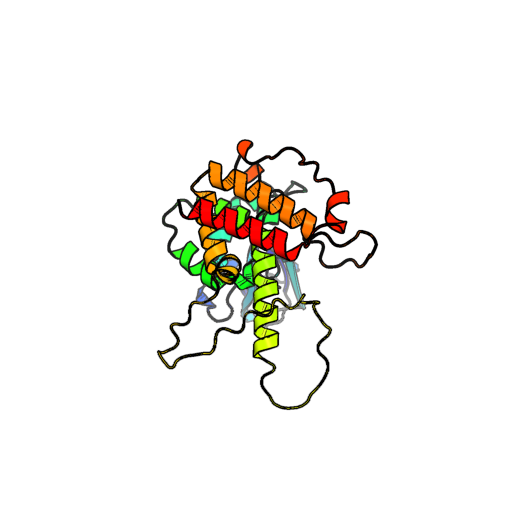200 ? -42.024 -23.683 11.841 1.00 30.09 200 SER A CA 1
ATOM 1578 C C . SER A 1 200 ? -40.811 -22.966 12.476 1.00 30.09 200 SER A C 1
ATOM 1580 O O . SER A 1 200 ? -41.007 -22.029 13.248 1.00 30.09 200 SER A O 1
ATOM 1582 N N . PRO A 1 201 ? -39.561 -23.276 12.064 1.00 36.72 201 PRO A N 1
ATOM 1583 C CA . PRO A 1 201 ? -38.388 -22.582 12.576 1.00 36.72 201 PRO A CA 1
ATOM 1584 C C . PRO A 1 201 ? -38.295 -21.190 11.937 1.00 36.72 201 PRO A C 1
ATOM 1586 O O . PRO A 1 201 ? -37.850 -21.049 10.801 1.00 36.72 201 PRO A O 1
ATOM 1589 N N . SER A 1 202 ? -38.679 -20.138 12.664 1.00 35.97 202 SER A N 1
ATOM 1590 C CA . SER A 1 202 ? -37.998 -18.860 12.462 1.00 35.97 202 SER A CA 1
ATOM 1591 C C . SER A 1 202 ? -36.584 -19.061 12.992 1.00 35.97 202 SER A C 1
ATOM 1593 O O . SER A 1 202 ? -36.406 -19.278 14.193 1.00 35.97 202 SER A O 1
ATOM 1595 N N . SER A 1 203 ? -35.585 -19.043 12.115 1.00 40.84 203 SER A N 1
ATOM 1596 C CA . SER A 1 203 ? -34.185 -19.024 12.523 1.00 40.84 203 SER A CA 1
ATOM 1597 C C . SER A 1 203 ? -33.901 -17.695 13.224 1.00 40.84 203 SER A C 1
ATOM 1599 O O . SER A 1 203 ? -33.485 -16.721 12.598 1.00 40.84 203 SER A O 1
ATOM 1601 N N . VAL A 1 204 ? -34.158 -17.637 14.528 1.00 37.09 204 VAL A N 1
ATOM 1602 C CA . VAL A 1 204 ? -33.575 -16.616 15.392 1.00 37.09 204 VAL A CA 1
ATOM 1603 C C . VAL A 1 204 ? -32.097 -16.973 15.455 1.00 37.09 204 VAL A C 1
ATOM 1605 O O . VAL A 1 204 ? -31.698 -17.868 16.198 1.00 37.09 204 VAL A O 1
ATOM 1608 N N . GLN A 1 205 ? -31.292 -16.364 14.583 1.00 42.12 205 GLN A N 1
ATOM 1609 C CA . GLN A 1 205 ? -29.849 -16.466 14.735 1.00 42.12 205 GLN A CA 1
ATOM 1610 C C . GLN A 1 205 ? -29.483 -15.857 16.094 1.00 42.12 205 GLN A C 1
ATOM 1612 O O . GLN A 1 205 ? -30.005 -14.788 16.426 1.00 42.12 205 GLN A O 1
ATOM 1617 N N . PRO A 1 206 ? -28.626 -16.507 16.898 1.00 40.09 206 PRO A N 1
ATOM 1618 C CA . PRO A 1 206 ? -28.183 -15.929 18.157 1.00 40.09 206 PRO A CA 1
ATOM 1619 C C . PRO A 1 206 ? -27.513 -14.576 17.887 1.00 40.09 206 PRO A C 1
ATOM 1621 O O . PRO A 1 206 ? -26.577 -14.496 17.089 1.00 40.09 206 PRO A O 1
ATOM 1624 N N . ALA A 1 207 ? -27.983 -13.519 18.559 1.00 49.50 207 ALA A N 1
ATOM 1625 C CA . ALA A 1 207 ? -27.411 -12.171 18.477 1.00 49.50 207 ALA A CA 1
ATOM 1626 C C . ALA A 1 207 ? -25.901 -12.144 18.798 1.00 49.50 207 ALA A C 1
ATOM 1628 O O . ALA A 1 207 ? -25.185 -11.273 18.308 1.00 49.50 207 ALA A O 1
ATOM 1629 N N . CYS A 1 208 ? -25.416 -13.150 19.535 1.00 49.66 208 CYS A N 1
ATOM 1630 C CA . CYS A 1 208 ? -24.019 -13.377 19.909 1.00 49.66 208 CYS A CA 1
ATOM 1631 C C . CYS A 1 208 ? -23.027 -13.348 18.732 1.00 49.66 208 CYS A C 1
ATOM 1633 O O . CYS A 1 208 ? -21.879 -12.964 18.905 1.00 49.66 208 CYS A O 1
ATOM 1635 N N . PHE A 1 209 ? -23.451 -13.680 17.506 1.00 58.81 209 PHE A N 1
ATOM 1636 C CA . PHE A 1 209 ? -22.527 -13.767 16.364 1.00 58.81 209 PHE A CA 1
ATOM 1637 C C . PHE A 1 209 ? -22.518 -12.547 15.438 1.00 58.81 209 PHE A C 1
ATOM 1639 O O . PHE A 1 209 ? -21.719 -12.511 14.502 1.00 58.81 209 PHE A O 1
ATOM 1646 N N . LEU A 1 210 ? -23.387 -11.555 15.659 1.00 63.25 210 LEU A N 1
ATOM 1647 C CA . LEU A 1 210 ? -23.401 -10.333 14.841 1.00 63.25 210 LEU A CA 1
ATOM 1648 C C . LEU A 1 210 ? -22.157 -9.476 15.075 1.00 63.25 210 LEU A C 1
ATOM 1650 O O . LEU A 1 210 ? -21.666 -8.844 14.138 1.00 63.25 210 LEU A O 1
ATOM 1654 N N . ALA A 1 211 ? -21.641 -9.509 16.306 1.00 62.28 211 ALA A N 1
ATOM 1655 C CA . ALA A 1 211 ? -20.486 -8.736 16.723 1.00 62.28 211 ALA A CA 1
ATOM 1656 C C . ALA A 1 211 ? -19.192 -9.131 15.984 1.00 62.28 211 ALA A C 1
ATOM 1658 O O . ALA A 1 211 ? -18.293 -8.314 15.790 1.00 62.28 211 ALA A O 1
ATOM 1659 N N . PHE A 1 212 ? -19.122 -10.374 15.511 1.00 68.31 212 PHE A N 1
ATOM 1660 C CA . PHE A 1 212 ? -17.936 -10.922 14.860 1.00 68.31 212 PHE A CA 1
ATOM 1661 C C . PHE A 1 212 ? -17.965 -10.847 13.334 1.00 68.31 212 PHE A C 1
ATOM 1663 O O . PHE A 1 212 ? -17.077 -11.390 12.692 1.00 68.31 212 PHE A O 1
ATOM 1670 N N . ARG A 1 213 ? -18.974 -10.210 12.729 1.00 75.44 213 ARG A N 1
ATOM 1671 C CA . ARG A 1 213 ? -19.015 -10.060 11.270 1.00 75.44 213 ARG A CA 1
ATOM 1672 C C . ARG A 1 213 ? -18.125 -8.901 10.837 1.00 75.44 213 ARG A C 1
ATOM 1674 O O . ARG A 1 213 ? -18.305 -7.780 11.313 1.00 75.44 213 ARG A O 1
ATOM 1681 N N . SER A 1 214 ? -17.248 -9.160 9.870 1.00 74.06 214 SER A N 1
ATOM 1682 C CA . SER A 1 214 ? -16.388 -8.146 9.245 1.00 74.06 214 SER A CA 1
ATOM 1683 C C . SER A 1 214 ? -17.175 -6.930 8.740 1.00 74.06 214 SER A C 1
ATOM 1685 O O . SER A 1 214 ? -16.782 -5.795 8.985 1.00 74.06 214 SER A O 1
ATOM 1687 N N . GLU A 1 215 ? -18.347 -7.146 8.137 1.00 76.62 215 GLU A N 1
ATOM 1688 C CA . GLU A 1 215 ? -19.230 -6.068 7.667 1.00 76.62 215 GLU A CA 1
ATOM 1689 C C . GLU A 1 215 ? -19.677 -5.125 8.796 1.00 76.62 215 GLU A C 1
ATOM 1691 O O . GLU A 1 215 ? -19.650 -3.901 8.637 1.00 76.62 215 GLU A O 1
ATOM 1696 N N . THR A 1 216 ? -20.064 -5.680 9.950 1.00 80.25 216 THR A N 1
ATOM 1697 C CA . THR A 1 216 ? -20.478 -4.884 11.111 1.00 80.25 216 THR A CA 1
ATOM 1698 C C . THR A 1 216 ? -19.279 -4.137 11.689 1.00 80.25 216 THR A C 1
ATOM 1700 O O . THR A 1 216 ? -19.397 -2.955 12.005 1.00 80.25 216 THR A O 1
ATOM 1703 N N . ALA A 1 217 ? -18.118 -4.790 11.781 1.00 80.25 217 ALA A N 1
ATOM 1704 C CA . ALA A 1 217 ? -16.898 -4.192 12.316 1.00 80.25 217 ALA A CA 1
ATOM 1705 C C . ALA A 1 217 ? -16.430 -3.003 11.467 1.00 80.25 217 ALA A C 1
ATOM 1707 O O . ALA A 1 217 ? -16.171 -1.924 11.997 1.00 80.25 217 ALA A O 1
ATOM 1708 N N . VAL A 1 218 ? -16.409 -3.154 10.140 1.00 81.56 218 VAL A N 1
ATOM 1709 C CA . VAL A 1 218 ? -16.082 -2.054 9.224 1.00 81.56 218 VAL A CA 1
ATOM 1710 C C . VAL A 1 218 ? -17.099 -0.913 9.370 1.00 81.56 218 VAL A C 1
ATOM 1712 O O . VAL A 1 218 ? -16.705 0.251 9.433 1.00 81.56 218 VAL A O 1
ATOM 1715 N N . LEU A 1 219 ? -18.398 -1.212 9.513 1.00 82.75 219 LEU A N 1
ATOM 1716 C CA . LEU A 1 219 ? -19.429 -0.194 9.755 1.00 82.75 219 LEU A CA 1
ATOM 1717 C C . LEU A 1 219 ? -19.224 0.560 11.082 1.00 82.75 219 LEU A C 1
ATOM 1719 O O . LEU A 1 219 ? -19.335 1.789 11.109 1.00 82.75 219 LEU A O 1
ATOM 1723 N N . LEU A 1 220 ? -18.907 -0.153 12.166 1.00 85.19 220 LEU A N 1
ATOM 1724 C CA . LEU A 1 220 ? -18.577 0.428 13.471 1.00 85.19 220 LEU A CA 1
ATOM 1725 C C . LEU A 1 220 ? -17.390 1.385 13.349 1.00 85.19 220 LEU A C 1
ATOM 1727 O O . LEU A 1 220 ? -17.481 2.524 13.803 1.00 85.19 220 LEU A O 1
ATOM 1731 N N . LEU A 1 221 ? -16.312 0.958 12.687 1.00 83.94 221 LEU A N 1
ATOM 1732 C CA . LEU A 1 221 ? -15.117 1.779 12.485 1.00 83.94 221 LEU A CA 1
ATOM 1733 C C . LEU A 1 221 ? -15.411 3.022 11.639 1.00 83.94 221 LEU A C 1
ATOM 1735 O O . LEU A 1 221 ? -14.895 4.100 11.931 1.00 83.94 221 LEU A O 1
ATOM 1739 N N . ARG A 1 222 ? -16.309 2.928 10.651 1.00 82.38 222 ARG A N 1
ATOM 1740 C CA . ARG A 1 222 ? -16.786 4.110 9.912 1.00 82.38 222 ARG A CA 1
ATOM 1741 C C . ARG A 1 222 ? -17.555 5.077 10.807 1.00 82.38 222 ARG A C 1
ATOM 1743 O O . ARG A 1 222 ? -17.369 6.288 10.692 1.00 82.38 222 ARG A O 1
ATOM 1750 N N . LYS A 1 223 ? -18.434 4.578 11.683 1.00 85.56 223 LYS A N 1
ATOM 1751 C CA . LYS A 1 223 ? -19.165 5.450 12.613 1.00 85.56 223 LYS A CA 1
ATOM 1752 C C . LYS A 1 223 ? -18.208 6.087 13.620 1.00 85.56 223 LYS A C 1
ATOM 1754 O O . LYS A 1 223 ? -18.315 7.282 13.860 1.00 85.56 223 LYS A O 1
ATOM 1759 N N . ALA A 1 224 ? -17.237 5.329 14.120 1.00 84.00 224 ALA A N 1
ATOM 1760 C CA . ALA A 1 224 ? -16.187 5.807 15.014 1.00 84.00 224 ALA A CA 1
ATOM 1761 C C . ALA A 1 224 ? -15.284 6.875 14.366 1.00 84.00 224 ALA A C 1
ATOM 1763 O O . ALA A 1 224 ? -14.851 7.798 15.045 1.00 84.00 224 ALA A O 1
ATOM 1764 N N . HIS A 1 225 ? -15.041 6.795 13.053 1.00 82.75 225 HIS A N 1
ATOM 1765 C CA . HIS A 1 225 ? -14.333 7.840 12.298 1.00 82.75 225 HIS A CA 1
ATOM 1766 C C . HIS A 1 225 ? -15.122 9.157 12.231 1.00 82.75 225 HIS A C 1
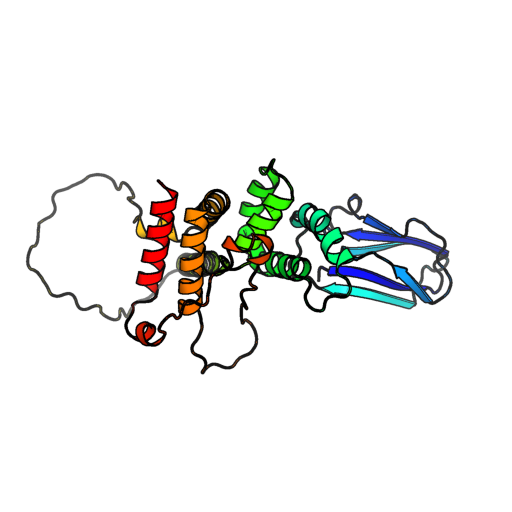ATOM 1768 O O . HIS A 1 225 ? -14.544 10.239 12.258 1.00 82.75 225 HIS A O 1
ATOM 1774 N N . ARG A 1 226 ? -16.456 9.080 12.146 1.00 83.75 226 ARG A N 1
ATOM 1775 C CA . ARG A 1 226 ? -17.336 10.261 12.061 1.00 83.75 226 ARG A CA 1
ATOM 1776 C C . ARG A 1 226 ? -17.693 10.849 13.426 1.00 83.75 226 ARG A C 1
ATOM 1778 O O . ARG A 1 226 ? -17.896 12.055 13.533 1.00 83.75 226 ARG A O 1
ATOM 1785 N N . ASP A 1 227 ? -17.802 10.006 14.447 1.00 86.12 227 ASP A N 1
ATOM 1786 C CA . ASP A 1 227 ? -18.137 10.386 15.817 1.00 86.12 227 ASP A CA 1
ATOM 1787 C C . ASP A 1 227 ? -16.899 10.287 16.709 1.00 86.12 227 ASP A C 1
ATOM 1789 O O . ASP A 1 227 ? -16.456 9.202 17.085 1.00 86.12 227 ASP A O 1
ATOM 1793 N N . ARG A 1 228 ? -16.379 11.450 17.107 1.00 82.62 228 ARG A N 1
ATOM 1794 C CA . ARG A 1 228 ? -15.188 11.571 17.952 1.00 82.62 228 ARG A CA 1
ATOM 1795 C C . ARG A 1 228 ? -15.318 10.847 19.295 1.00 82.62 228 ARG A C 1
ATOM 1797 O O . ARG A 1 228 ? -14.342 10.253 19.752 1.00 82.62 228 ARG A O 1
ATOM 1804 N N . ALA A 1 229 ? -16.478 10.903 19.952 1.00 84.88 229 ALA A N 1
ATOM 1805 C CA . ALA A 1 229 ? -16.655 10.271 21.259 1.00 84.88 229 ALA A CA 1
ATOM 1806 C C . ALA A 1 229 ? -16.631 8.746 21.118 1.00 84.88 229 ALA A C 1
ATOM 1808 O O . ALA A 1 229 ? -15.927 8.062 21.868 1.00 84.88 229 ALA A O 1
ATOM 1809 N N . LEU A 1 230 ? -17.331 8.230 20.104 1.00 86.56 230 LEU A N 1
ATOM 1810 C CA . LEU A 1 230 ? -17.293 6.814 19.761 1.00 86.56 230 LEU A CA 1
ATOM 1811 C C . LEU A 1 230 ? -15.877 6.382 19.352 1.00 86.56 230 LEU A C 1
ATOM 1813 O O . LEU A 1 230 ? -15.413 5.345 19.817 1.00 86.56 230 LEU A O 1
ATOM 1817 N N . GLY A 1 231 ? -15.161 7.194 18.571 1.00 84.19 231 GLY A N 1
ATOM 1818 C CA . GLY A 1 231 ? -1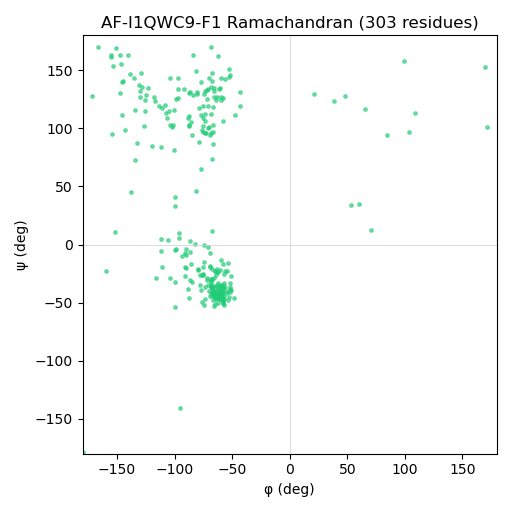3.762 6.975 18.196 1.00 84.19 231 GLY A CA 1
ATOM 1819 C C . GLY A 1 231 ? -12.839 6.757 19.396 1.00 84.19 231 GLY A C 1
ATOM 1820 O O . GLY A 1 231 ? -12.103 5.772 19.435 1.00 84.19 231 GLY A O 1
ATOM 1821 N N . ILE A 1 232 ? -12.930 7.608 20.423 1.00 82.00 232 ILE A N 1
ATOM 1822 C CA . ILE A 1 232 ? -12.128 7.480 21.653 1.00 82.00 232 ILE A CA 1
ATOM 1823 C C . ILE A 1 232 ? -12.466 6.189 22.415 1.00 82.00 232 ILE A C 1
ATOM 1825 O O . ILE A 1 232 ? -11.565 5.503 22.905 1.00 82.00 232 ILE A O 1
ATOM 1829 N N . VAL A 1 233 ? -13.754 5.850 22.530 1.00 84.88 233 VAL A N 1
ATOM 1830 C CA . VAL A 1 233 ? -14.200 4.624 23.215 1.00 84.88 233 VAL A CA 1
ATOM 1831 C C . VAL A 1 233 ? -13.704 3.388 22.478 1.00 84.88 233 VAL A C 1
ATOM 1833 O O . VAL A 1 233 ? -13.128 2.494 23.100 1.00 84.88 233 VAL A O 1
ATOM 1836 N N . CYS A 1 234 ? -13.873 3.359 21.157 1.00 84.38 234 CYS A N 1
ATOM 1837 C CA . CYS A 1 234 ? -13.420 2.244 20.348 1.00 84.38 234 CYS A CA 1
ATOM 1838 C C . CYS A 1 234 ? -11.884 2.115 20.462 1.00 84.38 234 CYS A C 1
ATOM 1840 O O . CYS A 1 234 ? -11.380 1.000 20.554 1.00 84.38 234 CYS A O 1
ATOM 1842 N N . LEU A 1 235 ? -11.131 3.222 20.496 1.00 80.81 235 LEU A N 1
ATOM 1843 C CA . LEU A 1 235 ? -9.666 3.186 20.579 1.00 80.81 235 LEU A CA 1
ATOM 1844 C C . LEU A 1 235 ? -9.199 2.566 21.901 1.00 80.81 235 LEU A C 1
ATOM 1846 O O . LEU A 1 235 ? -8.299 1.728 21.915 1.00 80.81 235 LEU A O 1
ATOM 1850 N N . LYS A 1 236 ? -9.843 2.939 23.014 1.00 81.38 236 LYS A N 1
ATOM 1851 C CA . LYS A 1 236 ? -9.594 2.321 24.324 1.00 81.38 236 LYS A CA 1
ATOM 1852 C C . LYS A 1 236 ? -9.910 0.832 24.314 1.00 81.38 236 LYS A C 1
ATOM 1854 O O . LYS A 1 236 ? -9.103 0.048 24.799 1.00 81.38 236 LYS A O 1
ATOM 1859 N N . ALA A 1 237 ? -11.059 0.458 23.757 1.00 84.12 237 ALA A N 1
ATOM 1860 C CA . ALA A 1 237 ? -11.449 -0.938 23.632 1.00 84.12 237 ALA A CA 1
ATOM 1861 C C . ALA A 1 237 ? -10.435 -1.730 22.800 1.00 84.12 237 ALA A C 1
ATOM 1863 O O . ALA A 1 237 ? -10.052 -2.822 23.194 1.00 84.12 237 ALA A O 1
ATOM 1864 N N . SER A 1 238 ? -9.941 -1.161 21.701 1.00 81.25 238 SER A N 1
ATOM 1865 C CA . SER A 1 238 ? -8.978 -1.838 20.840 1.00 81.25 238 SER A CA 1
ATOM 1866 C C . SER A 1 238 ? -7.608 -2.033 21.493 1.00 81.25 238 SER A C 1
ATOM 1868 O O . SER A 1 238 ? -7.008 -3.088 21.321 1.00 81.25 238 SER A O 1
ATOM 1870 N N . LYS A 1 239 ? -7.143 -1.076 22.311 1.00 78.69 239 LYS A N 1
ATOM 1871 C CA . LYS A 1 239 ? -5.937 -1.264 23.138 1.00 78.69 239 LYS A CA 1
ATOM 1872 C C . LYS A 1 239 ? -6.105 -2.405 24.143 1.00 78.69 239 LYS A C 1
ATOM 1874 O O . LYS A 1 239 ? -5.220 -3.241 24.248 1.00 78.69 239 LYS A O 1
ATOM 1879 N N . VAL A 1 240 ? -7.253 -2.466 24.823 1.00 80.56 240 VAL A N 1
ATOM 1880 C CA . VAL A 1 240 ? -7.555 -3.573 25.745 1.00 80.56 240 VAL A CA 1
ATOM 1881 C C . VAL A 1 240 ? -7.573 -4.899 24.989 1.00 80.56 240 VAL A C 1
ATOM 1883 O O . VAL A 1 240 ? -6.930 -5.843 25.419 1.00 80.56 240 VAL A O 1
ATOM 1886 N N . LEU A 1 241 ? -8.253 -4.970 23.839 1.00 80.69 241 LEU A N 1
ATOM 1887 C CA . LEU A 1 241 ? -8.258 -6.173 23.003 1.00 80.69 241 LEU A CA 1
ATOM 1888 C C . LEU A 1 241 ? -6.835 -6.569 22.588 1.00 80.69 241 LEU A C 1
ATOM 1890 O O . LEU A 1 241 ? -6.502 -7.743 22.645 1.00 80.69 241 LEU A O 1
ATOM 1894 N N . GLN A 1 242 ? -5.981 -5.610 22.228 1.00 77.94 242 GLN A N 1
ATOM 1895 C CA . GLN A 1 242 ? -4.586 -5.881 21.889 1.00 77.94 242 GLN A CA 1
ATOM 1896 C C . GLN A 1 242 ? -3.818 -6.524 23.053 1.00 77.94 242 GLN A C 1
ATOM 1898 O O . GLN A 1 242 ? -3.104 -7.493 22.831 1.00 77.94 242 GLN A O 1
ATOM 1903 N N . GLU A 1 243 ? -3.994 -6.032 24.280 1.00 78.12 243 GLU A N 1
ATOM 1904 C CA . GLU A 1 243 ? -3.385 -6.626 25.479 1.00 78.12 243 GLU A CA 1
ATOM 1905 C C . GLU A 1 243 ? -3.941 -8.027 25.785 1.00 78.12 243 GLU A C 1
ATOM 1907 O O . GLU A 1 243 ? -3.222 -8.859 26.328 1.00 78.12 243 GLU A O 1
ATOM 1912 N N . LEU A 1 244 ? -5.197 -8.316 25.413 1.00 75.81 244 LEU A N 1
ATOM 1913 C CA . LEU A 1 244 ? -5.765 -9.673 25.486 1.00 75.81 244 LEU A CA 1
ATOM 1914 C C . LEU A 1 244 ? -5.177 -10.619 24.420 1.00 75.81 244 LEU A C 1
ATOM 1916 O O . LEU A 1 244 ? -5.140 -11.828 24.634 1.00 75.81 244 LEU A O 1
ATOM 1920 N N . LEU A 1 245 ? -4.763 -10.070 23.273 1.00 72.19 245 LEU A N 1
ATOM 1921 C CA . LEU A 1 245 ? -4.209 -10.790 22.1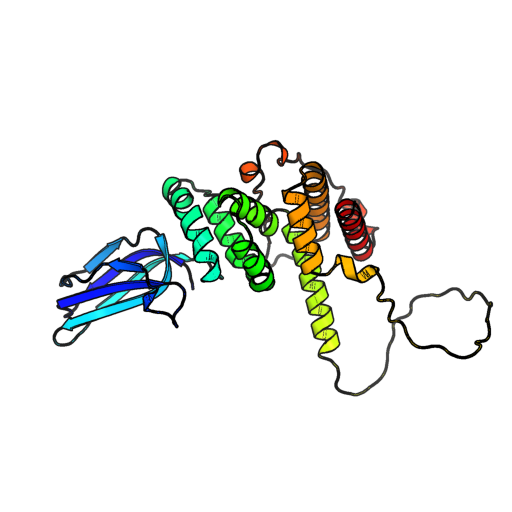22 1.00 72.19 245 LEU A CA 1
ATOM 1922 C C . LEU A 1 245 ? -2.695 -11.043 22.233 1.00 72.19 245 LEU A C 1
ATOM 1924 O O . LEU A 1 245 ? -2.176 -11.863 21.474 1.00 72.19 245 LEU A O 1
ATOM 1928 N N . GLU A 1 246 ? -1.971 -10.346 23.119 1.00 65.38 246 GLU A N 1
ATOM 1929 C CA . GLU A 1 246 ? -0.528 -10.556 23.271 1.00 65.38 246 GLU A CA 1
ATOM 1930 C C . GLU A 1 246 ? -0.232 -11.983 23.769 1.00 65.38 246 GLU A C 1
ATOM 1932 O O . GLU A 1 246 ? -0.740 -12.397 24.815 1.00 65.38 246 GLU A O 1
ATOM 1937 N N . PRO A 1 247 ? 0.596 -12.761 23.045 1.00 51.22 247 PRO A N 1
ATOM 1938 C CA . PRO A 1 247 ? 1.022 -14.063 23.523 1.00 51.22 247 PRO A CA 1
ATOM 1939 C C . PRO A 1 247 ? 1.978 -13.896 24.709 1.00 51.22 247 PRO A C 1
ATOM 1941 O O . PRO A 1 247 ? 2.811 -12.990 24.738 1.00 51.22 247 PRO A O 1
ATOM 1944 N N . ASP A 1 248 ? 1.867 -14.813 25.669 1.00 45.31 248 ASP A N 1
ATOM 1945 C CA . ASP A 1 248 ? 2.754 -14.943 26.827 1.00 45.31 248 ASP A CA 1
ATOM 1946 C C . ASP A 1 248 ? 4.237 -14.774 26.402 1.00 45.31 248 ASP A C 1
ATOM 1948 O O . ASP A 1 248 ? 4.673 -15.443 25.456 1.00 45.31 248 ASP A O 1
ATOM 1952 N N . PRO A 1 249 ? 5.058 -13.949 27.086 1.00 43.31 249 PRO A N 1
ATOM 1953 C CA . PRO A 1 249 ? 6.424 -13.594 26.666 1.00 43.31 249 PRO A CA 1
ATOM 1954 C C . PRO A 1 249 ? 7.438 -14.758 26.710 1.00 43.31 249 PRO A C 1
ATOM 1956 O O . PRO A 1 249 ? 8.645 -14.542 26.621 1.00 43.31 249 PRO A O 1
ATOM 1959 N N . LEU A 1 250 ? 6.972 -15.997 26.879 1.00 41.22 250 LEU A N 1
ATOM 1960 C CA . LEU A 1 250 ? 7.783 -17.208 27.001 1.00 41.22 250 LEU A CA 1
ATOM 1961 C C . LEU A 1 250 ? 7.896 -18.017 25.698 1.00 41.22 250 LEU A C 1
ATOM 1963 O O . LEU A 1 250 ? 8.637 -19.000 25.678 1.00 41.22 250 LEU A O 1
ATOM 1967 N N . LEU A 1 251 ? 7.208 -17.626 24.620 1.00 38.56 251 LEU A N 1
ATOM 1968 C CA . LEU A 1 251 ? 7.319 -18.274 23.309 1.00 38.56 251 LEU A CA 1
ATOM 1969 C C . LEU A 1 251 ? 7.999 -17.337 22.305 1.00 38.56 251 LEU A C 1
ATOM 1971 O O . LEU A 1 251 ? 7.365 -16.615 21.541 1.00 38.56 251 LEU A O 1
ATOM 1975 N N . ASP A 1 252 ? 9.327 -17.361 22.356 1.00 38.16 252 ASP A N 1
ATOM 1976 C CA . ASP A 1 252 ? 10.222 -16.761 21.374 1.00 38.16 252 ASP A CA 1
ATOM 1977 C C . ASP A 1 252 ? 10.149 -17.582 20.075 1.00 38.16 252 ASP A C 1
ATOM 1979 O O . ASP A 1 252 ? 10.738 -18.658 19.978 1.00 38.16 252 ASP A O 1
ATOM 1983 N N . ASP A 1 253 ? 9.390 -17.102 19.088 1.00 29.66 253 ASP A N 1
ATOM 1984 C CA . ASP A 1 253 ? 9.715 -17.358 17.686 1.00 29.66 253 ASP A CA 1
ATOM 1985 C C . ASP A 1 253 ? 9.327 -16.144 16.831 1.00 29.66 253 ASP A C 1
ATOM 1987 O O . ASP A 1 253 ? 8.165 -15.758 16.673 1.00 29.66 253 ASP A O 1
ATOM 1991 N N . ALA A 1 254 ? 10.358 -15.481 16.323 1.00 39.88 254 ALA A N 1
ATOM 1992 C CA . ALA A 1 254 ? 10.273 -14.273 15.530 1.00 39.88 254 ALA A CA 1
ATOM 1993 C C . ALA A 1 254 ? 9.605 -14.554 14.173 1.00 39.88 254 ALA A C 1
ATOM 1995 O O . ALA A 1 254 ? 10.258 -15.053 13.258 1.00 39.88 254 ALA A O 1
ATOM 1996 N N . SER A 1 255 ? 8.328 -14.193 13.997 1.00 33.88 255 SER A N 1
ATOM 1997 C CA . SER A 1 255 ? 7.805 -13.896 12.647 1.00 33.88 255 SER A CA 1
ATOM 1998 C C . SER A 1 255 ? 6.535 -13.047 12.542 1.00 33.88 255 SER A C 1
ATOM 2000 O O . SER A 1 255 ? 6.427 -12.373 11.528 1.00 33.88 255 SER A O 1
ATOM 2002 N N . ASP A 1 256 ? 5.652 -12.942 13.540 1.00 36.84 256 ASP A N 1
ATOM 2003 C CA . ASP A 1 256 ? 4.393 -12.175 13.378 1.00 36.84 256 ASP A CA 1
ATOM 2004 C C . ASP A 1 256 ? 4.038 -11.307 14.598 1.00 36.84 256 ASP A C 1
ATOM 2006 O O . ASP A 1 256 ? 2.892 -11.240 15.040 1.00 36.84 256 ASP A O 1
ATOM 2010 N N . GLN A 1 257 ? 5.012 -10.579 15.153 1.00 40.75 257 GLN A N 1
ATOM 2011 C CA . GLN A 1 257 ? 4.665 -9.460 16.032 1.00 40.75 257 GLN A CA 1
ATOM 2012 C C . GLN A 1 257 ? 3.987 -8.387 15.177 1.00 40.75 257 GLN A C 1
ATOM 2014 O O . GLN A 1 257 ? 4.648 -7.578 14.520 1.00 40.75 257 GLN A O 1
ATOM 2019 N N . VAL A 1 258 ? 2.653 -8.383 15.173 1.00 49.50 258 VAL A N 1
ATOM 2020 C CA . VAL A 1 258 ? 1.832 -7.282 14.665 1.00 49.50 258 VAL A CA 1
ATOM 2021 C C . VAL A 1 258 ? 2.047 -6.097 15.606 1.00 49.50 258 VAL A C 1
ATOM 2023 O O . VAL A 1 258 ? 1.201 -5.755 16.424 1.00 49.50 258 VAL A O 1
ATOM 2026 N N . LEU A 1 259 ? 3.221 -5.466 15.515 1.00 53.31 259 LEU A N 1
ATOM 2027 C CA . LEU A 1 259 ? 3.486 -4.182 16.141 1.00 53.31 259 LEU A CA 1
ATOM 2028 C C . LEU A 1 259 ? 2.448 -3.223 15.574 1.00 53.31 259 LEU A C 1
ATOM 2030 O O . LEU A 1 259 ? 2.456 -2.877 14.388 1.00 53.31 259 LEU A O 1
ATOM 2034 N N . CYS A 1 260 ? 1.471 -2.878 16.401 1.00 63.25 260 CYS A N 1
ATOM 2035 C CA . CYS A 1 260 ? 0.439 -1.956 16.004 1.00 63.25 260 CYS A CA 1
ATOM 2036 C C . CYS A 1 260 ? 1.030 -0.550 16.025 1.00 63.25 260 CYS A C 1
ATOM 2038 O O . CYS A 1 260 ? 1.182 0.059 17.082 1.00 63.25 260 CYS A O 1
ATOM 2040 N N . THR A 1 261 ? 1.424 -0.063 14.849 1.00 72.62 261 THR A N 1
ATOM 2041 C CA . THR A 1 261 ? 1.989 1.273 14.687 1.00 72.62 261 THR A CA 1
ATOM 2042 C C . THR A 1 261 ? 0.975 2.314 15.160 1.00 72.62 261 THR A C 1
ATOM 2044 O O . THR A 1 261 ? -0.176 2.319 14.716 1.00 72.62 261 THR A O 1
ATOM 2047 N N . ASP A 1 262 ? 1.395 3.203 16.059 1.00 74.44 262 ASP A N 1
ATOM 2048 C CA . ASP A 1 262 ? 0.540 4.290 16.515 1.00 74.44 262 ASP A CA 1
ATOM 2049 C C . ASP A 1 262 ? 0.444 5.378 15.438 1.00 74.44 262 ASP A C 1
ATOM 2051 O O . ASP A 1 262 ? 1.398 6.111 15.164 1.00 74.44 262 ASP A O 1
ATOM 2055 N N . TYR A 1 263 ? -0.733 5.474 14.824 1.00 78.25 263 TYR A N 1
ATOM 2056 C CA . TYR A 1 263 ? -1.062 6.495 13.835 1.00 78.25 263 TYR A CA 1
ATOM 2057 C C . TYR A 1 263 ? -1.800 7.693 14.435 1.00 78.25 263 TYR A C 1
ATOM 2059 O O . TYR A 1 263 ? -2.262 8.538 13.676 1.00 78.25 263 TYR A O 1
ATOM 2067 N N . SER A 1 264 ? -1.905 7.809 15.766 1.00 72.75 264 SER A N 1
ATOM 2068 C CA . SER A 1 264 ? -2.652 8.881 16.448 1.00 72.75 264 SER A CA 1
ATOM 2069 C C . SER A 1 264 ? -2.261 10.285 15.978 1.00 72.75 264 SER A C 1
ATOM 2071 O O . SER A 1 264 ? -3.118 11.153 15.853 1.00 72.75 264 SER A O 1
ATOM 2073 N N . SER A 1 265 ? -0.991 10.499 15.620 1.00 74.81 265 SER A N 1
ATOM 2074 C CA . SER A 1 265 ? -0.504 11.774 15.075 1.00 74.81 265 SER A CA 1
ATOM 2075 C C . SER A 1 265 ? -1.105 12.150 13.716 1.00 74.81 265 SER A C 1
ATOM 2077 O O . SER A 1 265 ? -1.144 13.332 13.387 1.00 74.81 265 SER A O 1
ATOM 2079 N N . LEU A 1 266 ? -1.609 11.180 12.943 1.00 75.75 266 LEU A N 1
ATOM 2080 C CA . LEU A 1 266 ? -2.376 11.452 11.728 1.00 75.75 266 LEU A CA 1
ATOM 2081 C C . LEU A 1 266 ? -3.765 12.003 12.064 1.00 75.75 266 LEU A C 1
ATOM 2083 O O . LEU A 1 266 ? -4.264 12.816 11.308 1.00 75.75 266 LEU A O 1
ATOM 2087 N N . PHE A 1 267 ? -4.357 11.625 13.200 1.00 68.88 267 PHE A N 1
ATOM 2088 C CA . PHE A 1 267 ? -5.713 12.018 13.612 1.00 68.88 267 PHE A CA 1
ATOM 2089 C C . PHE A 1 267 ? -5.774 13.263 14.503 1.00 68.88 267 PHE A C 1
ATOM 2091 O O . PHE A 1 267 ? -6.860 13.782 14.752 1.00 68.88 267 PHE A O 1
ATOM 2098 N N . GLY A 1 268 ? -4.621 13.733 14.985 1.00 67.38 268 GLY A N 1
ATOM 2099 C CA . GLY A 1 268 ? -4.493 14.838 15.933 1.00 67.38 268 GLY A CA 1
ATOM 2100 C C . GLY A 1 268 ? -4.301 14.377 17.383 1.00 67.38 268 GLY A C 1
ATOM 2101 O O . GLY A 1 268 ? -4.662 13.263 17.765 1.00 67.38 268 GLY A O 1
ATOM 2102 N N . ASP A 1 269 ? -3.741 15.265 18.211 1.00 64.00 269 ASP A N 1
ATOM 2103 C CA . ASP A 1 269 ? -3.302 14.985 19.592 1.00 64.00 269 ASP A CA 1
ATOM 2104 C C . ASP A 1 269 ? -4.408 14.420 20.498 1.00 64.00 269 ASP A C 1
ATOM 2106 O O . ASP A 1 269 ? -4.151 13.732 21.479 1.00 64.00 269 ASP A O 1
ATOM 2110 N N . GLU A 1 270 ? -5.664 14.664 20.160 1.00 63.88 270 GLU A N 1
ATOM 2111 C CA . GLU A 1 270 ? -6.840 14.147 20.857 1.00 63.88 270 GLU A CA 1
ATOM 2112 C C . GLU A 1 270 ? -7.065 12.637 20.759 1.00 63.88 270 GLU A C 1
ATOM 2114 O O . GLU A 1 270 ? -7.758 12.077 21.611 1.00 63.88 270 GLU A O 1
ATOM 2119 N N . PHE A 1 271 ? -6.483 11.985 19.754 1.00 64.25 271 PHE A N 1
ATOM 2120 C CA . PHE A 1 271 ? -6.441 10.526 19.660 1.00 64.25 271 PHE A CA 1
ATOM 2121 C C . PHE A 1 271 ? -5.194 9.942 20.332 1.00 64.25 271 PHE A C 1
ATOM 2123 O O . PHE A 1 271 ? -5.135 8.731 20.544 1.00 64.25 271 PHE A O 1
ATOM 2130 N N . SER A 1 272 ? -4.235 10.781 20.746 1.00 64.44 272 SER A N 1
ATOM 2131 C CA . SER A 1 272 ? -3.115 10.334 21.570 1.00 64.44 272 SER A CA 1
ATOM 2132 C C . SER A 1 272 ? -3.628 9.990 22.974 1.00 64.44 272 SER A C 1
ATOM 2134 O O . SER A 1 272 ? -3.952 10.839 23.803 1.00 64.44 272 SER A O 1
ATOM 2136 N N . LEU A 1 273 ? -3.800 8.697 23.235 1.00 59.62 273 LEU A N 1
ATOM 2137 C CA . LEU A 1 273 ? -4.176 8.212 24.560 1.00 59.62 273 LEU A CA 1
ATOM 2138 C C . LEU A 1 273 ? -2.917 7.994 25.396 1.00 59.62 273 LEU A C 1
ATOM 2140 O O . LEU A 1 273 ? -2.018 7.270 24.965 1.00 59.62 273 LEU A O 1
ATOM 2144 N N . SER A 1 274 ? -2.907 8.538 26.616 1.00 55.28 274 SER A N 1
ATOM 2145 C CA . SER A 1 274 ? -1.929 8.199 27.657 1.00 55.28 274 SER A CA 1
ATOM 2146 C C . SER A 1 274 ? -1.859 6.685 27.878 1.00 55.28 274 SER A C 1
ATOM 2148 O O . SER A 1 274 ? -2.869 6.000 27.700 1.00 55.28 274 SER A O 1
ATOM 2150 N N . GLU A 1 275 ? -0.700 6.175 28.304 1.00 56.47 275 GLU A N 1
ATOM 2151 C CA . GLU A 1 275 ? -0.524 4.772 28.704 1.00 56.47 275 GLU A CA 1
ATOM 2152 C C . GLU A 1 275 ? -1.654 4.338 29.648 1.00 56.47 275 GLU A C 1
ATOM 2154 O O . GLU A 1 275 ? -1.764 4.809 30.784 1.00 56.47 275 GLU A O 1
ATOM 2159 N N . ASN A 1 276 ? -2.521 3.449 29.162 1.00 55.50 276 ASN A N 1
ATOM 2160 C CA . ASN A 1 276 ? -3.433 2.727 30.030 1.00 55.50 276 ASN A CA 1
ATOM 2161 C C . ASN A 1 276 ? -2.589 1.666 30.734 1.00 55.50 276 ASN A C 1
ATOM 2163 O O . ASN A 1 276 ? -1.995 0.818 30.081 1.00 55.50 276 ASN A O 1
ATOM 2167 N N . ARG A 1 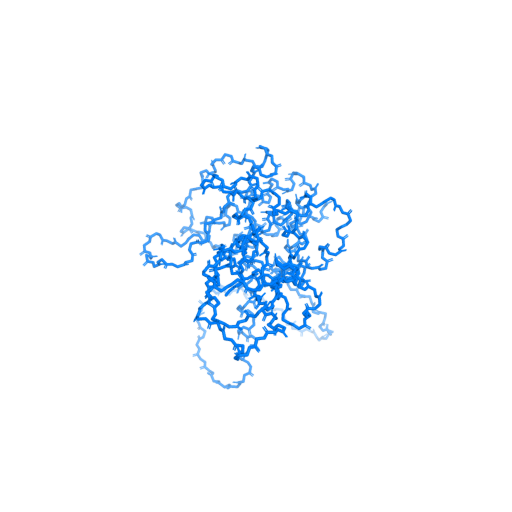277 ? -2.514 1.719 32.065 1.00 55.31 277 ARG A N 1
ATOM 2168 C CA . ARG A 1 277 ? -1.963 0.611 32.850 1.00 55.31 277 ARG A CA 1
ATOM 2169 C C . ARG A 1 277 ? -3.035 -0.460 32.967 1.00 55.31 277 ARG A C 1
ATOM 2171 O O . ARG A 1 277 ? -3.834 -0.418 33.902 1.00 55.31 277 ARG A O 1
ATOM 2178 N N . PHE A 1 278 ? -3.092 -1.364 32.002 1.00 63.22 278 PHE A N 1
ATOM 2179 C CA . PHE A 1 278 ? -3.863 -2.584 32.158 1.00 63.22 278 PHE A CA 1
ATOM 2180 C C . PHE A 1 278 ? -3.118 -3.526 33.100 1.00 63.22 278 PHE A C 1
ATOM 2182 O O . PHE A 1 278 ? -1.912 -3.742 32.971 1.00 63.22 278 PHE A O 1
ATOM 2189 N N . ASP A 1 279 ? -3.820 -4.032 34.108 1.00 65.94 279 ASP A N 1
ATOM 2190 C CA . ASP A 1 279 ? -3.236 -4.971 35.056 1.00 65.94 279 ASP A CA 1
ATOM 2191 C C . ASP A 1 279 ? -3.332 -6.384 34.477 1.00 65.94 279 ASP A C 1
ATOM 2193 O O . ASP A 1 279 ? -4.348 -7.071 34.608 1.00 65.94 279 ASP A O 1
ATOM 2197 N N . ALA A 1 280 ? -2.254 -6.811 33.818 1.00 64.62 280 ALA A N 1
ATOM 2198 C CA . ALA A 1 280 ? -2.142 -8.129 33.199 1.00 64.62 280 ALA A CA 1
ATOM 2199 C C . ALA A 1 280 ? -2.348 -9.290 34.194 1.00 64.62 280 ALA A C 1
ATOM 2201 O O . ALA A 1 280 ? -2.644 -10.408 33.777 1.00 64.62 280 ALA A O 1
ATOM 2202 N N . SER A 1 281 ? -2.266 -9.052 35.513 1.00 67.69 281 SER A N 1
ATOM 2203 C CA . SER A 1 281 ? -2.540 -10.088 36.521 1.00 67.69 281 SER A CA 1
ATOM 2204 C C . SER A 1 281 ? -3.987 -10.604 36.492 1.00 67.69 281 SER A C 1
ATOM 2206 O O . SER A 1 281 ? -4.252 -11.724 36.935 1.00 67.69 281 SER A O 1
ATOM 2208 N N . ILE A 1 282 ? -4.915 -9.824 35.927 1.00 66.38 282 ILE A N 1
ATOM 2209 C CA . 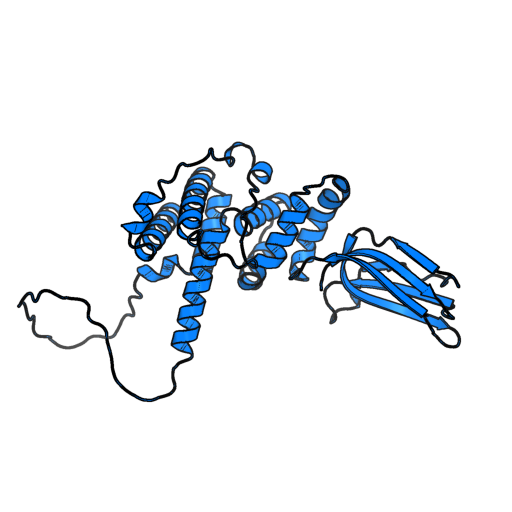ILE A 1 282 ? -6.342 -10.154 35.836 1.00 66.38 282 ILE A CA 1
ATOM 2210 C C . ILE A 1 282 ? -6.621 -11.136 34.678 1.00 66.38 282 ILE A C 1
ATOM 2212 O O . ILE A 1 282 ? -7.609 -11.870 34.725 1.00 66.38 282 ILE A O 1
ATOM 2216 N N . LEU A 1 283 ? -5.732 -11.221 33.678 1.00 67.44 283 LEU A N 1
ATOM 2217 C CA . LEU A 1 283 ? -5.894 -12.084 32.495 1.00 67.44 283 LEU A CA 1
ATOM 2218 C C . LEU A 1 283 ? -6.066 -13.562 32.860 1.00 67.44 283 LEU A C 1
ATOM 2220 O O . LEU A 1 283 ? -6.902 -14.248 32.283 1.00 67.44 283 LEU A O 1
ATOM 2224 N N . ASN A 1 284 ? -5.357 -14.026 33.892 1.00 67.25 284 ASN A N 1
ATOM 2225 C CA . ASN A 1 284 ? -5.395 -15.419 34.351 1.00 67.25 284 ASN A CA 1
ATOM 2226 C C . ASN A 1 284 ? -6.727 -15.836 35.003 1.00 67.25 284 ASN A C 1
ATOM 2228 O O . ASN A 1 284 ? -6.904 -17.003 35.353 1.00 67.25 284 ASN A O 1
ATOM 2232 N N . ILE A 1 285 ? -7.642 -14.890 35.226 1.00 72.38 285 ILE A N 1
ATOM 2233 C CA . ILE A 1 285 ? -8.909 -15.104 35.937 1.00 72.38 285 ILE A CA 1
ATOM 2234 C C . ILE A 1 285 ? -10.106 -14.996 34.977 1.00 72.38 285 ILE A C 1
ATOM 2236 O O . ILE A 1 285 ? -11.195 -15.480 35.290 1.00 72.38 285 ILE A O 1
ATOM 2240 N N . LEU A 1 286 ? -9.929 -14.367 33.812 1.00 77.00 286 LEU A N 1
ATOM 2241 C CA . LEU A 1 286 ? -11.013 -14.032 32.893 1.00 77.00 286 LEU A CA 1
ATOM 2242 C C . LEU A 1 286 ? -11.169 -15.066 31.773 1.00 77.00 286 LEU A C 1
ATOM 2244 O O . LEU A 1 286 ? -10.194 -15.561 31.216 1.00 77.00 286 LEU A O 1
ATOM 2248 N N . ASP A 1 287 ? -12.418 -15.328 31.384 1.00 81.25 287 ASP A N 1
ATOM 2249 C CA . ASP A 1 287 ? -12.717 -15.953 30.094 1.00 81.25 287 ASP A CA 1
ATOM 2250 C C . ASP 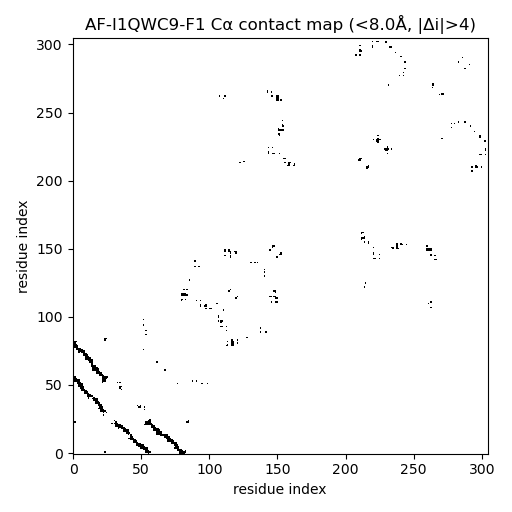A 1 287 ? -12.537 -14.899 28.991 1.00 81.25 287 ASP A C 1
ATOM 2252 O O . ASP A 1 287 ? -13.420 -14.072 28.746 1.00 81.25 287 ASP A O 1
ATOM 2256 N N . ILE A 1 288 ? -11.356 -14.904 28.366 1.00 80.12 288 ILE A N 1
ATOM 2257 C CA . ILE A 1 288 ? -10.941 -13.923 27.354 1.00 80.12 288 ILE A CA 1
ATOM 2258 C C . ILE A 1 288 ? -11.964 -13.848 26.211 1.00 80.12 288 ILE A C 1
ATOM 2260 O O . ILE A 1 288 ? -12.335 -12.752 25.792 1.00 80.12 288 ILE A O 1
ATOM 2264 N N . ALA A 1 289 ? -12.516 -14.985 25.773 1.00 76.81 289 ALA A N 1
ATOM 2265 C CA . ALA A 1 289 ? -13.488 -15.015 24.682 1.00 76.81 289 ALA A CA 1
ATOM 2266 C C . ALA A 1 289 ? -14.794 -14.288 25.046 1.00 76.81 289 ALA A C 1
ATOM 2268 O O . ALA A 1 289 ? -15.335 -13.538 24.230 1.00 76.81 289 ALA A O 1
ATOM 2269 N N . ALA A 1 290 ? -15.278 -14.461 26.279 1.00 80.38 290 ALA A N 1
ATOM 2270 C CA . ALA A 1 290 ? -16.470 -13.768 26.766 1.00 80.38 290 ALA A CA 1
ATOM 2271 C C . ALA A 1 290 ? -16.236 -12.256 26.942 1.00 80.38 290 ALA A C 1
ATOM 2273 O O . ALA A 1 290 ? -17.131 -11.451 26.672 1.00 80.38 290 ALA A O 1
ATOM 2274 N N . VAL A 1 291 ? -15.035 -11.857 27.375 1.00 82.62 291 VAL A N 1
ATOM 2275 C CA . VAL A 1 291 ? -14.656 -10.442 27.531 1.00 82.62 291 VAL A CA 1
ATOM 2276 C C . VAL A 1 291 ? -14.589 -9.742 26.176 1.00 82.62 291 VAL A C 1
ATOM 2278 O O . VAL A 1 291 ? -15.182 -8.675 26.014 1.00 82.62 291 VAL A O 1
ATOM 2281 N N . GLU A 1 292 ? -13.930 -10.349 25.190 1.00 83.00 292 GLU A N 1
ATOM 2282 C CA . GLU A 1 292 ? -13.871 -9.827 23.823 1.00 83.00 292 GLU A CA 1
ATOM 2283 C C . GLU A 1 292 ? -15.269 -9.652 23.218 1.00 83.00 292 GLU A C 1
ATOM 2285 O O . GLU A 1 292 ? -15.582 -8.595 22.663 1.00 83.00 292 GLU A O 1
ATOM 2290 N N . GLU A 1 293 ? -16.134 -10.663 23.359 1.00 81.38 293 GLU A N 1
ATOM 2291 C CA . GLU A 1 293 ? -17.517 -10.597 22.883 1.00 81.38 293 GLU A CA 1
ATOM 2292 C C . GLU A 1 293 ? -18.287 -9.453 23.564 1.00 81.38 293 GLU A C 1
ATOM 2294 O O . GLU A 1 293 ? -18.954 -8.659 22.894 1.00 81.38 293 GLU A O 1
ATOM 2299 N N . GLY A 1 294 ? -18.167 -9.328 24.889 1.00 83.25 294 GLY A N 1
ATOM 2300 C CA . GLY A 1 294 ? -18.814 -8.267 25.659 1.00 83.25 294 GLY A CA 1
ATOM 2301 C C . GLY A 1 294 ? -18.375 -6.868 25.225 1.00 83.25 294 GLY A C 1
ATOM 2302 O O . GLY A 1 294 ? -19.221 -5.989 25.041 1.00 83.25 294 GLY A O 1
ATOM 2303 N N . ILE A 1 295 ? -17.071 -6.670 25.002 1.00 86.38 295 ILE A N 1
ATOM 2304 C CA . ILE A 1 295 ? -16.519 -5.408 24.493 1.00 86.38 295 ILE A CA 1
ATOM 2305 C C . ILE A 1 295 ? -17.154 -5.070 23.145 1.00 86.38 295 ILE A C 1
ATOM 2307 O O . ILE A 1 295 ? -17.675 -3.966 22.971 1.00 86.38 295 ILE A O 1
ATOM 2311 N N . LEU A 1 296 ? -17.168 -6.016 22.205 1.00 85.12 296 LEU A N 1
ATOM 2312 C CA . LEU A 1 296 ? -17.721 -5.779 20.877 1.00 85.12 296 LEU A CA 1
ATOM 2313 C C . LEU A 1 296 ? -19.215 -5.444 20.928 1.00 85.12 296 LEU A C 1
ATOM 2315 O O . LEU A 1 296 ? -19.631 -4.472 20.301 1.00 85.12 296 LEU A O 1
ATOM 2319 N N . HIS A 1 297 ? -20.025 -6.165 21.711 1.00 85.38 297 HIS A N 1
ATOM 2320 C CA . HIS A 1 297 ? -21.453 -5.844 21.863 1.00 85.38 297 HIS A CA 1
ATOM 2321 C C . HIS A 1 297 ? -21.688 -4.435 22.403 1.00 85.38 297 HIS A C 1
ATOM 2323 O O . HIS A 1 297 ? -22.577 -3.742 21.910 1.00 85.38 297 HIS A O 1
ATOM 2329 N N . ILE A 1 298 ? -20.890 -3.987 23.378 1.00 86.06 298 ILE A N 1
ATOM 2330 C CA . ILE A 1 298 ? -20.977 -2.619 23.907 1.00 86.06 298 ILE A CA 1
ATOM 2331 C C . ILE A 1 298 ? -20.667 -1.603 22.805 1.00 86.06 298 ILE A C 1
ATOM 2333 O O . ILE A 1 298 ? -21.412 -0.634 22.644 1.00 86.06 298 ILE A O 1
ATOM 2337 N N . LEU A 1 299 ? -19.609 -1.831 22.020 1.00 86.94 299 LEU A N 1
ATOM 2338 C CA . LEU A 1 299 ? -19.252 -0.946 20.911 1.00 86.94 299 LEU A CA 1
ATOM 2339 C C . LEU A 1 299 ? -20.356 -0.898 19.849 1.00 86.94 299 LEU A C 1
ATOM 2341 O O . LEU A 1 299 ? -20.731 0.187 19.402 1.00 86.94 299 LEU A O 1
ATOM 2345 N N . TYR A 1 300 ? -20.934 -2.044 19.484 1.00 83.88 300 TYR A N 1
ATOM 2346 C CA . TYR A 1 300 ? -22.029 -2.082 18.517 1.00 83.88 300 TYR A CA 1
ATOM 2347 C C . TYR A 1 300 ? -23.294 -1.416 19.042 1.00 83.88 300 TYR A C 1
ATOM 2349 O O . TYR A 1 300 ? -23.914 -0.645 18.308 1.00 83.88 300 TYR A O 1
ATOM 2357 N N . ALA A 1 301 ? -23.649 -1.638 20.308 1.00 83.12 301 ALA A N 1
ATOM 2358 C CA . ALA A 1 301 ? -24.775 -0.967 20.942 1.00 83.12 301 ALA A CA 1
ATOM 2359 C C . ALA A 1 301 ? -24.582 0.557 20.934 1.00 83.12 301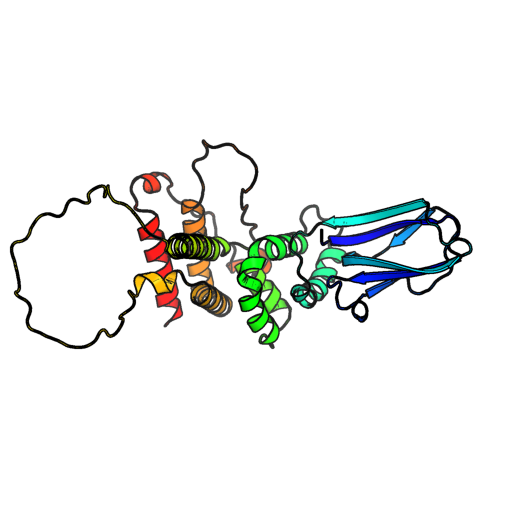 ALA A C 1
ATOM 2361 O O . ALA A 1 301 ? -25.476 1.277 20.488 1.00 83.12 301 ALA A O 1
ATOM 2362 N N . ALA A 1 302 ? -23.396 1.043 21.314 1.00 83.75 302 ALA A N 1
ATOM 2363 C CA . ALA A 1 302 ? -23.043 2.462 21.248 1.00 83.75 302 ALA A CA 1
ATOM 2364 C C . ALA A 1 302 ? -23.097 3.005 19.808 1.00 83.75 302 ALA A C 1
ATOM 2366 O O . ALA A 1 302 ? -23.546 4.122 19.577 1.00 83.75 302 ALA A O 1
ATOM 2367 N N . SER A 1 303 ? -22.712 2.196 18.817 1.00 82.44 303 SER A N 1
ATOM 2368 C CA . SER A 1 303 ? -22.801 2.567 17.403 1.00 82.44 303 SER A CA 1
ATOM 2369 C C . SER A 1 303 ? -24.222 2.529 16.831 1.00 82.44 303 SER A C 1
ATOM 2371 O O . SER A 1 303 ? -24.457 3.074 15.757 1.00 82.44 303 SER A O 1
ATOM 2373 N N . SER A 1 304 ? -25.182 1.904 17.508 1.00 76.81 304 SER A N 1
ATOM 2374 C CA . SER A 1 304 ? -26.570 1.805 17.033 1.00 76.81 304 SER A CA 1
ATOM 2375 C C . SER A 1 304 ? -27.473 2.946 17.513 1.00 76.81 304 SER A C 1
ATOM 2377 O O . SER A 1 304 ? -28.513 3.184 16.900 1.00 76.81 304 SER A O 1
ATOM 2379 N N . GLN A 1 305 ? -27.065 3.645 18.578 1.00 61.19 305 GLN A N 1
ATOM 2380 C CA . GLN A 1 305 ? -27.742 4.822 19.141 1.00 61.19 305 GLN A CA 1
ATOM 2381 C C . GLN A 1 305 ? -27.420 6.090 18.350 1.00 61.19 305 GLN A C 1
ATOM 2383 O O . GLN A 1 305 ? -28.324 6.942 18.231 1.00 61.19 305 GLN A O 1
#

Sequence (305 aa):
EPCLLSHIRIYNKSVLEWEITAGLRYNKPDTFVKVRPRCEAPKRDILYPANHTPCRYVRISCMRGNPIAIFFIQLIGIPIPGLEPDLQPLVNYLLPHITAHKQSSQNIHLQLLKDIASRLPPFLPQIEADLASVTDTPDSSVHFLALLAGPFYPILQLTNERDFTKSLISSADSDALKSSLASTPTVSSNFEAQPRRSRSPSSVQPACFLAFRSETAVLLLRKAHRDRALGIVCLKASKVLQELLEPDPLLDDASDQVLCTDYSSLFGDEFSLSENRFDASILNILDIAAVEEGILHILYAASSQ

Mean predicted aligned error: 13.9 Å

Solvent-accessible surface area (backbone atoms only — not comparable to full-atom values): 18332 Å² total; per-residue (Å²): 118,21,24,33,31,36,33,42,35,38,32,42,65,35,37,47,23,33,28,33,31,29,21,55,53,81,96,46,68,88,72,35,46,68,59,37,67,78,39,76,37,61,80,42,78,44,76,43,70,35,82,46,42,64,24,54,44,74,48,74,48,74,78,38,49,82,62,75,43,65,76,51,76,46,82,39,60,48,80,29,56,62,58,52,62,87,47,46,68,58,46,66,62,46,44,61,60,41,63,73,43,73,83,51,96,74,45,67,66,52,52,48,52,42,38,37,18,62,69,41,63,92,48,40,76,66,50,48,60,44,66,74,63,56,87,61,60,72,62,62,55,52,52,52,47,41,41,53,48,14,60,45,30,49,60,54,51,59,20,49,58,56,52,50,53,49,51,55,61,67,68,65,80,73,85,88,82,86,88,80,87,85,83,80,92,76,84,87,74,95,72,86,77,82,87,79,84,88,81,80,86,75,82,76,71,67,73,83,58,57,60,48,34,62,71,51,48,54,49,45,54,54,48,24,70,74,34,66,71,53,31,55,53,50,48,55,51,19,51,53,49,41,66,72,65,56,74,70,93,82,70,89,70,96,81,76,84,79,75,65,55,84,50,33,80,82,76,34,74,88,60,56,72,74,88,76,85,75,68,70,81,54,59,86,77,53,63,62,71,61,51,56,52,52,53,41,46,51,52,50,54,64,66,72,111

Secondary structure (DSSP, 8-state):
--EEEEEEEEEESSEEEEEEEEES-TT-GGG-EEEEEEEE--SSEEEEEEEEEEESEEEEEEEEESS--EEEEEEEEEE-TT--GGGHHHHHHHHHHHHHTTT-S--HHHHHHHHHHHHSGGGHHHHHHHHHH--S-HHHHHHHHHHHHTTTHHHHHHHHHHHHHHHHHHT--S------PPPPP--------PPPP---------GGGTTT-HHHHHHHHHHHHH-HHHHHHHHHHHHHHHHHH---TT----S--------HHHH-GGG--------GGGGGGS-HHHHHHHHHHHHHHHHH-

Nearest PDB structures (foldseek):
  4zxe-assembly2_B  TM=7.602E-01  e=1.085E-01  Paenibacillus fukuinensis
  2rv9-assembly1_A  TM=6.802E-01  e=1.276E-01  Paenibacillus fukuinensis
  4zy9-assembly2_B  TM=7.650E-01  e=6.796E-01  Paenibacillus fukuinensis
  1wcu-assembly1_A  TM=4.040E-01  e=5.885E+00  Piromyces sp. 'equi'

Organism: Oryza glaberrima (NCBI:txid4538)

Foldseek 3Di:
DKFQFFKKKWQFAWQQKKWKWFAADPVCRVPTDGQDGIDTDDNGIDMGGSLRHTGDDMDIGRPDGDVGDTPDMDTDGGDQAQPHRLCVVVCVVLSVQCSVPVPDPDRPSVVLSSLLSPQCPVVVVVLSVVVVVPPDDSLLNSVLSLCCSFLLVLQLVQLVVVVVVVVVVVVPPDDDDDDDDDDDDDDDDPDDDDDDDDDDDPPPPPPLCVLSDPNLSSLLSVLLSVDVVLVLLSSVLSVVSVLLVDPDPPDDDDDDPSPRDDPVVSVDPSSVDDDDPDDCVCSVVDPSVVVNSVSSVVSSVVSVD